Protein AF-A0A967Z4U3-F1 (afdb_monomer)

Secondary structure (DSSP, 8-state):
-----------------------------EE-B--SS-TTSTTPPPEESSHHHHHHT--SS------B--TTPPP---TTSS-EEEEEEE---TTSSS-EEEEEEE-EEEEE-TTS-EEEEEPPEEEEEEEETTS--SSS----S---TTS-GGGSPPPTTEEEEEEEEEESSEEEEEEEEEETTEEEEEEEE-SSS-SSEEEEEEEE-SSTTS-EES--TT-EEEET----EEEEEEBTTS-EEEEEEETTTTEEEEEEE-S-TTS-GGGT--S--SEEE-HHHHHHH-B-TTS-B-TTTTB-HHHH-B---SEEEEEEETTT--EEEEEEEEE-SSSS--EEEEEEEEE-EESSPPPTT-

Sequence (362 aa):
MNLPNLFRHILCLSLHLSLCPAIFGQDASFFRGDLSTPQGSENCNPCVENIIDAVNTLRNHGASLGFHWGANYPKVKGAGTQSHWQGIQRLPMMGLEVPYLVVSSSHRDFALTLDGEVVQLSGPAHFAVVQMGSRANDGRRLRSNRLEFGKLTRDVAPHSSDLIVNAQAITKDYDHPGGMQAIGKYLLVGCDGNINHSRNAALFTLWDMSHPLKPIEVWTDPRWELPQQNANSVGIVRLEGGRYLMVRALSHAKNLEFYILSDNLEESPGSYHDGIPWDHWHYSELQSELRRSDGSFDRDWADLGSVFGDAGYQNTNLITECGTGELYLIATHGRRPESFGGDDFVDLYRVDVPVERPDPNA

Radius of gyration: 21.13 Å; Cα contacts (8 Å, |Δi|>4): 877; chains: 1; bounding box: 50×48×67 Å

Solvent-accessible surface area (backbone atoms only — not comparable to full-atom values): 19782 Å² total; per-residue (Å²): 138,85,79,72,85,78,88,56,79,60,63,96,64,84,79,68,92,62,98,66,84,81,82,81,85,71,85,82,57,54,57,34,28,37,73,91,52,60,79,26,35,63,86,13,42,68,59,37,70,59,54,68,60,53,59,74,64,54,66,100,60,85,66,56,71,59,59,43,89,34,58,81,49,82,82,65,79,31,90,96,48,66,12,39,78,56,24,74,35,62,55,52,49,51,89,41,91,40,36,37,34,41,38,17,29,22,37,36,38,77,45,73,44,98,88,70,46,80,43,79,47,68,39,49,14,31,36,33,31,28,40,34,56,84,42,77,41,78,85,60,84,84,65,51,57,18,78,50,93,98,56,57,51,91,76,34,74,41,54,88,55,13,23,28,65,24,52,43,76,75,42,76,43,25,22,34,26,31,8,46,34,55,42,17,24,37,36,42,37,15,21,22,16,60,68,78,41,56,71,34,18,16,38,46,42,36,29,42,40,84,45,62,78,62,62,40,78,45,34,71,66,63,53,54,64,39,81,80,26,29,19,37,10,21,19,42,38,46,24,58,92,51,26,26,45,34,38,37,20,27,70,63,18,36,30,39,40,29,36,72,47,56,63,57,74,72,50,35,58,75,78,66,52,92,80,69,54,51,39,72,47,44,47,70,54,58,38,68,68,38,60,42,84,88,68,48,66,34,80,67,60,25,29,36,22,96,88,71,36,73,50,26,41,61,35,36,40,45,41,23,30,52,98,73,16,48,32,28,40,42,33,29,29,52,33,22,77,57,92,89,64,68,52,78,48,75,47,76,42,52,47,54,44,58,72,62,80,61,69,74,85,117

Structure (mmCIF, N/CA/C/O backbone):
data_AF-A0A967Z4U3-F1
#
_entry.id   AF-A0A967Z4U3-F1
#
loop_
_atom_site.group_PDB
_atom_site.id
_atom_site.type_symbol
_atom_site.label_atom_id
_atom_site.label_alt_id
_atom_site.label_comp_id
_atom_site.label_asym_id
_atom_site.label_entity_id
_atom_site.label_seq_id
_atom_site.pdbx_PDB_ins_code
_atom_site.Cartn_x
_atom_site.Cartn_y
_atom_site.Cartn_z
_atom_site.occupancy
_atom_site.B_iso_or_equiv
_atom_site.auth_seq_id
_atom_site.auth_comp_id
_atom_site.auth_asym_id
_atom_site.auth_atom_id
_atom_site.pdbx_PDB_model_num
ATOM 1 N N . MET A 1 1 ? 12.008 -25.900 20.352 1.00 29.28 1 MET A N 1
ATOM 2 C CA . MET A 1 1 ? 12.570 -24.576 20.013 1.00 29.28 1 MET A CA 1
ATOM 3 C C . MET A 1 1 ? 11.406 -23.618 20.164 1.00 29.28 1 MET A C 1
ATOM 5 O O . MET A 1 1 ? 10.514 -23.643 19.331 1.00 29.28 1 MET A O 1
ATOM 9 N N . ASN A 1 2 ? 11.323 -22.970 21.326 1.00 25.28 2 ASN A N 1
ATOM 10 C CA . ASN A 1 2 ? 10.143 -22.235 21.781 1.00 25.28 2 ASN A CA 1
ATOM 11 C C . ASN A 1 2 ? 10.311 -20.756 21.418 1.00 25.28 2 ASN A C 1
ATOM 13 O O . ASN A 1 2 ? 11.303 -20.157 21.821 1.00 25.28 2 ASN A O 1
ATOM 17 N N . LEU A 1 3 ? 9.363 -20.202 20.665 1.00 26.50 3 LEU A N 1
ATOM 18 C CA . LEU A 1 3 ? 9.232 -18.766 20.403 1.00 26.50 3 LEU A CA 1
ATOM 19 C C . LEU A 1 3 ? 8.281 -18.161 21.449 1.00 26.50 3 LEU A C 1
ATOM 21 O O . LEU A 1 3 ? 7.236 -18.767 21.701 1.00 26.50 3 LEU A O 1
ATOM 25 N N . PRO A 1 4 ? 8.576 -16.996 22.050 1.00 35.62 4 PRO A N 1
ATOM 26 C CA . PRO A 1 4 ? 7.575 -16.247 22.788 1.00 35.62 4 PRO A CA 1
ATOM 27 C C . PRO A 1 4 ? 6.825 -15.328 21.812 1.00 35.62 4 PRO A C 1
ATOM 29 O O . PRO A 1 4 ? 7.368 -14.331 21.348 1.00 35.62 4 PRO A O 1
ATOM 32 N N . ASN A 1 5 ? 5.571 -15.663 21.505 1.00 32.22 5 ASN A N 1
ATOM 33 C CA . ASN A 1 5 ? 4.617 -14.711 20.934 1.00 32.22 5 ASN A CA 1
ATOM 34 C C . ASN A 1 5 ? 4.204 -13.743 22.051 1.00 32.22 5 ASN A C 1
ATOM 36 O O . ASN A 1 5 ? 3.652 -14.183 23.062 1.00 32.22 5 ASN A O 1
ATOM 40 N N . LEU A 1 6 ? 4.478 -12.447 21.892 1.00 35.72 6 LEU A N 1
ATOM 41 C CA . LEU A 1 6 ? 4.000 -11.419 22.813 1.00 35.72 6 LEU A CA 1
ATOM 42 C C . LEU A 1 6 ? 2.796 -10.710 22.185 1.00 35.72 6 LEU A C 1
ATOM 44 O O . LEU A 1 6 ? 2.930 -9.989 21.204 1.00 35.72 6 LEU A O 1
ATOM 48 N N . PHE A 1 7 ? 1.621 -10.919 22.773 1.00 32.88 7 PHE A N 1
ATOM 49 C CA . PHE A 1 7 ? 0.462 -10.054 22.582 1.00 32.88 7 PHE A CA 1
ATOM 50 C C . PHE A 1 7 ? 0.690 -8.754 23.362 1.00 32.88 7 PHE A C 1
ATOM 52 O O . PHE A 1 7 ? 1.123 -8.803 24.517 1.00 32.88 7 PHE A O 1
ATOM 59 N N . ARG A 1 8 ? 0.339 -7.602 22.787 1.00 43.62 8 ARG A N 1
ATOM 60 C CA . ARG A 1 8 ? 0.081 -6.388 23.569 1.00 43.62 8 ARG A CA 1
ATOM 61 C C . ARG A 1 8 ? -1.250 -5.769 23.191 1.00 43.62 8 ARG A C 1
ATOM 63 O O . ARG A 1 8 ? -1.581 -5.676 22.017 1.00 43.62 8 ARG A O 1
ATOM 70 N N . HIS A 1 9 ? -1.979 -5.377 24.230 1.00 29.84 9 HIS A N 1
ATOM 71 C CA . HIS A 1 9 ? -3.130 -4.497 24.154 1.00 29.84 9 HIS A CA 1
ATOM 72 C C . HIS A 1 9 ? -2.658 -3.053 24.086 1.00 29.84 9 HIS A C 1
ATOM 74 O O . HIS A 1 9 ? -1.744 -2.671 24.823 1.00 29.84 9 HIS A O 1
ATOM 80 N N . ILE A 1 10 ? -3.309 -2.255 23.248 1.00 34.75 10 ILE A N 1
ATOM 81 C CA . ILE A 1 10 ? -3.119 -0.808 23.251 1.00 34.75 10 ILE A CA 1
ATOM 82 C C . ILE A 1 10 ? -3.976 -0.235 24.372 1.00 34.75 10 ILE A C 1
ATOM 84 O O . ILE A 1 10 ? -5.161 0.040 24.225 1.00 34.75 10 ILE A O 1
ATOM 88 N N . LEU A 1 11 ? -3.342 -0.092 25.526 1.00 31.06 11 LEU A N 1
ATOM 89 C CA . LEU A 1 11 ? -3.621 0.994 26.446 1.00 31.06 11 LEU A CA 1
ATOM 90 C C . LEU A 1 11 ? -2.269 1.404 27.017 1.00 31.06 11 LEU A C 1
ATOM 92 O O . LEU A 1 11 ? -1.708 0.714 27.872 1.00 31.06 11 LEU A O 1
ATOM 96 N N . CYS A 1 12 ? -1.746 2.534 26.551 1.00 27.78 12 CYS A N 1
ATOM 97 C CA . CYS A 1 12 ? -0.757 3.288 27.303 1.00 27.78 12 CYS A CA 1
ATOM 98 C C . CYS A 1 12 ? -1.450 3.838 28.561 1.00 27.78 12 CYS A C 1
ATOM 100 O O . CYS A 1 12 ? -1.816 5.001 28.654 1.00 27.78 12 CYS A O 1
ATOM 102 N N . LEU A 1 13 ? -1.658 2.970 29.553 1.00 27.98 13 LEU A N 1
ATOM 103 C CA . LEU A 1 13 ? -1.613 3.380 30.944 1.00 27.98 13 LEU A CA 1
ATOM 104 C C . LEU A 1 13 ? -0.322 2.796 31.495 1.00 27.98 13 LEU A C 1
ATOM 106 O O . LEU A 1 13 ? -0.174 1.582 31.643 1.00 27.98 13 LEU A O 1
ATOM 110 N N . SER A 1 14 ? 0.634 3.673 31.763 1.00 27.11 14 SER A N 1
ATOM 111 C CA . SER A 1 14 ? 1.839 3.361 32.511 1.00 27.11 14 SER A CA 1
ATOM 112 C C . SER A 1 14 ? 1.457 2.655 33.816 1.00 27.11 14 SER A C 1
ATOM 114 O O . SER A 1 14 ? 1.069 3.272 34.806 1.00 27.11 14 SER A O 1
ATOM 116 N N . LEU A 1 15 ? 1.568 1.323 33.832 1.00 29.83 15 LEU A N 1
ATOM 117 C CA . LEU A 1 15 ? 1.387 0.517 35.031 1.00 29.83 15 LEU A CA 1
ATOM 118 C C . LEU A 1 15 ? 2.642 0.672 35.905 1.00 29.83 15 LEU A C 1
ATOM 120 O O . LEU A 1 15 ? 3.460 -0.234 36.054 1.00 29.83 15 LEU A O 1
ATOM 124 N N . HIS A 1 16 ? 2.803 1.853 36.503 1.00 30.19 16 HIS A N 1
ATOM 125 C CA . HIS A 1 16 ? 3.402 1.907 37.824 1.00 30.19 16 HIS A CA 1
ATOM 126 C C . HIS A 1 16 ? 2.485 1.087 38.731 1.00 30.19 16 HIS A C 1
ATOM 128 O O . HIS A 1 16 ? 1.364 1.492 39.032 1.00 30.19 16 HIS A O 1
ATOM 134 N N . LEU A 1 17 ? 2.969 -0.083 39.149 1.00 32.53 17 LEU A N 1
ATOM 135 C CA . LEU A 1 17 ? 2.465 -0.839 40.292 1.00 32.53 17 LEU A CA 1
ATOM 136 C C . LEU A 1 17 ? 2.620 0.018 41.562 1.00 32.53 17 LEU A C 1
ATOM 138 O O . LEU A 1 17 ? 3.475 -0.220 42.409 1.00 32.53 17 LEU A O 1
ATOM 142 N N . SER A 1 18 ? 1.790 1.047 41.676 1.00 33.31 18 SER A N 1
ATOM 143 C CA . SER A 1 18 ? 1.370 1.614 42.941 1.00 33.31 18 SER A CA 1
ATOM 144 C C . SER A 1 18 ? -0.053 1.128 43.155 1.00 33.31 18 SER A C 1
ATOM 146 O O . SER A 1 18 ? -0.913 1.287 42.291 1.00 33.31 18 SER A O 1
ATOM 148 N N . LEU A 1 19 ? -0.264 0.457 44.283 1.00 34.75 19 LEU A N 1
ATOM 149 C CA . LEU A 1 19 ? -1.542 -0.048 44.767 1.00 34.75 19 LEU A CA 1
ATOM 150 C C . LEU A 1 19 ? -2.564 1.096 44.854 1.00 34.75 19 LEU A C 1
ATOM 152 O O . LEU A 1 19 ? -2.737 1.701 45.909 1.00 34.75 19 LEU A O 1
ATOM 156 N N . CYS A 1 20 ? -3.242 1.392 43.749 1.00 31.73 20 CYS A N 1
ATOM 157 C CA . CYS A 1 20 ? -4.427 2.230 43.730 1.00 31.73 20 CYS A CA 1
ATOM 158 C C . CYS A 1 20 ? -5.638 1.295 43.593 1.00 31.73 20 CYS A C 1
ATOM 160 O O . CYS A 1 20 ? -5.672 0.477 42.669 1.00 31.73 20 CYS A O 1
ATOM 162 N N . PRO A 1 21 ? -6.600 1.324 44.527 1.00 41.44 21 PRO A N 1
ATOM 163 C CA . PRO A 1 21 ? -7.731 0.414 44.507 1.00 41.44 21 PRO A CA 1
ATOM 164 C C . PRO A 1 21 ? -8.606 0.699 43.283 1.00 41.44 21 PRO A C 1
ATOM 166 O O . PRO A 1 21 ? -9.235 1.746 43.185 1.00 41.44 21 PRO A O 1
ATOM 169 N N . ALA A 1 22 ? -8.606 -0.261 42.359 1.00 41.69 22 ALA A N 1
ATOM 170 C CA . ALA A 1 22 ? -9.720 -0.697 41.525 1.00 41.69 22 ALA A CA 1
ATOM 171 C C . ALA A 1 22 ? -11.006 0.153 41.612 1.00 41.69 22 ALA A C 1
ATOM 173 O O . ALA A 1 22 ? -11.955 -0.201 42.313 1.00 41.69 22 ALA A O 1
ATOM 174 N N . ILE A 1 23 ? -11.073 1.216 40.813 1.00 42.03 23 ILE A N 1
ATOM 175 C CA . ILE A 1 23 ? -12.343 1.713 40.278 1.00 42.03 23 ILE A CA 1
ATOM 176 C C . ILE A 1 23 ? -12.549 0.961 38.956 1.00 42.03 23 ILE A C 1
ATOM 178 O O . ILE A 1 23 ? -12.232 1.456 37.882 1.00 42.03 23 ILE A O 1
ATOM 182 N N . PHE A 1 24 ? -12.992 -0.297 39.046 1.00 50.47 24 PHE A N 1
ATOM 183 C CA . PHE A 1 24 ? -13.523 -1.024 37.891 1.00 50.47 24 PHE A CA 1
ATOM 184 C C . PHE A 1 24 ? -14.914 -0.468 37.602 1.00 50.47 24 PHE A C 1
ATOM 186 O O . PHE A 1 24 ? -15.818 -0.618 38.425 1.00 50.47 24 PHE A O 1
ATOM 193 N N . GLY A 1 25 ? -15.084 0.195 36.461 1.00 46.72 25 GLY A N 1
ATOM 194 C CA . GLY A 1 25 ? -16.349 0.852 36.159 1.00 46.72 25 GLY A CA 1
ATOM 195 C C . GLY A 1 25 ? -16.526 1.297 34.716 1.00 46.72 25 GLY A C 1
ATOM 196 O O . GLY A 1 25 ? -17.010 2.401 34.528 1.00 46.72 25 GLY A O 1
ATOM 197 N N . GLN A 1 26 ? -16.119 0.474 33.743 1.00 51.72 26 GLN A N 1
ATOM 198 C CA . GLN A 1 26 ? -16.693 0.319 32.393 1.00 51.72 26 GLN A CA 1
ATOM 199 C C . GLN A 1 26 ? -15.733 -0.558 31.577 1.00 51.72 26 GLN A C 1
ATOM 201 O O . GLN A 1 26 ? -14.543 -0.260 31.504 1.00 51.72 26 GLN A O 1
ATOM 206 N N . ASP A 1 27 ? -16.227 -1.654 30.996 1.00 61.34 27 ASP A N 1
ATOM 207 C CA . ASP A 1 27 ? -15.469 -2.394 29.986 1.00 61.34 27 ASP A CA 1
ATOM 208 C C . ASP A 1 27 ? -15.221 -1.435 28.820 1.00 61.34 27 ASP A C 1
ATOM 210 O O . ASP A 1 27 ? -16.169 -1.016 28.153 1.00 61.34 27 ASP A O 1
ATOM 214 N N . ALA A 1 28 ? -13.968 -1.025 28.612 1.00 70.31 28 ALA A N 1
ATOM 215 C CA . ALA A 1 28 ? -13.624 -0.151 27.501 1.00 70.31 28 ALA A CA 1
ATOM 216 C C . ALA A 1 28 ? -14.044 -0.835 26.193 1.00 70.31 28 ALA A C 1
ATOM 218 O O . ALA A 1 28 ? -13.577 -1.928 25.864 1.00 70.31 28 ALA A O 1
ATOM 219 N N . SER A 1 29 ? -14.965 -0.211 25.460 1.00 89.94 29 SER A N 1
ATOM 220 C CA . SER A 1 29 ? -15.371 -0.691 24.146 1.00 89.94 29 SER A CA 1
ATOM 221 C C . SER A 1 29 ? -14.338 -0.258 23.113 1.00 89.94 29 SER A C 1
ATOM 223 O O . SER A 1 29 ? -14.015 0.930 23.023 1.00 89.94 29 SER A O 1
ATOM 225 N N . PHE A 1 30 ? -13.866 -1.207 22.310 1.00 94.50 30 PHE A N 1
ATOM 226 C CA . PHE A 1 30 ? -12.951 -0.965 21.198 1.00 94.50 30 PHE A CA 1
ATOM 227 C C . PHE A 1 30 ? -13.656 -1.230 19.868 1.00 94.50 30 PHE A C 1
ATOM 229 O O . PHE A 1 30 ? -14.492 -2.134 19.784 1.00 94.50 30 PHE A O 1
ATOM 236 N N . PHE A 1 31 ? -13.304 -0.482 18.822 1.00 95.50 31 PHE A N 1
ATOM 237 C CA . PHE A 1 31 ? -13.710 -0.831 17.466 1.00 95.50 31 PHE A CA 1
ATOM 238 C C . PHE A 1 31 ? -13.105 -2.169 17.051 1.00 95.50 31 PHE A C 1
ATOM 240 O O . PHE A 1 31 ? -11.972 -2.512 17.398 1.00 95.50 31 PHE A O 1
ATOM 247 N N . ARG A 1 32 ? -13.867 -2.898 16.241 1.00 97.00 32 ARG A N 1
ATOM 248 C CA . ARG A 1 32 ? -13.419 -4.079 15.509 1.00 97.00 32 ARG A CA 1
ATOM 249 C C . ARG A 1 32 ? -13.410 -3.780 14.018 1.00 97.00 32 ARG A C 1
ATOM 251 O O . ARG A 1 32 ? -14.039 -2.823 13.570 1.00 97.00 32 ARG A O 1
ATOM 258 N N . GLY A 1 33 ? -12.690 -4.585 13.251 1.00 96.94 33 GLY A N 1
ATOM 259 C CA . GLY A 1 33 ? -12.791 -4.584 11.800 1.00 96.94 33 GLY A CA 1
ATOM 260 C C . GLY A 1 33 ? -14.136 -5.143 11.350 1.00 96.94 33 GLY A C 1
ATOM 261 O O . GLY A 1 33 ? -14.631 -6.120 11.905 1.00 96.94 33 GLY A O 1
ATOM 262 N N . ASP A 1 34 ? -14.716 -4.528 10.325 1.00 96.44 34 ASP A N 1
ATOM 263 C CA . ASP A 1 34 ? -15.979 -4.964 9.739 1.00 96.44 34 ASP A CA 1
ATOM 264 C C . ASP A 1 34 ? -15.842 -6.354 9.091 1.00 96.44 34 ASP A C 1
ATOM 266 O O . ASP A 1 34 ? -15.067 -6.542 8.147 1.00 96.44 34 ASP A O 1
ATOM 270 N N . LEU A 1 35 ? -16.616 -7.316 9.599 1.00 95.44 35 LEU A N 1
ATOM 271 C CA . LEU A 1 35 ? -16.746 -8.679 9.074 1.00 95.44 35 LEU A CA 1
ATOM 272 C C . LEU A 1 35 ? -18.145 -8.960 8.496 1.00 95.44 35 LEU A C 1
ATOM 274 O O . LEU A 1 35 ? -18.462 -10.100 8.160 1.00 95.44 35 LEU A O 1
ATOM 278 N N . SER A 1 36 ? -19.007 -7.943 8.392 1.00 94.31 36 SER A N 1
ATOM 279 C CA . SER A 1 36 ? -20.403 -8.111 7.965 1.00 94.31 36 SER A CA 1
ATOM 280 C C . SER A 1 36 ? -20.560 -8.418 6.473 1.00 94.31 36 SER A C 1
ATOM 282 O O . SER A 1 36 ? -21.617 -8.878 6.036 1.00 94.31 36 SER A O 1
ATOM 284 N N . THR A 1 37 ? -19.515 -8.178 5.680 1.00 89.44 37 THR A N 1
ATOM 285 C CA . THR A 1 37 ? -19.534 -8.342 4.226 1.00 89.44 37 THR A CA 1
ATOM 286 C C . THR A 1 37 ? -18.788 -9.608 3.786 1.00 89.44 37 THR A C 1
ATOM 288 O O . THR A 1 37 ? -17.783 -9.978 4.394 1.00 89.44 37 THR A O 1
ATOM 291 N N . PRO A 1 38 ? -19.230 -10.286 2.707 1.00 86.44 38 PRO A N 1
ATOM 292 C CA . PRO A 1 38 ? -18.509 -11.437 2.172 1.00 86.44 38 PRO A CA 1
ATOM 293 C C . PRO A 1 38 ? -17.094 -11.070 1.717 1.00 86.44 38 PRO A C 1
ATOM 295 O O . PRO A 1 38 ? -16.889 -10.005 1.117 1.00 86.44 38 PRO A O 1
ATOM 298 N N . GLN A 1 39 ? -16.147 -11.991 1.934 1.00 84.00 39 GLN A N 1
ATOM 299 C CA . GLN A 1 39 ? -14.758 -11.832 1.511 1.00 84.00 39 GLN A CA 1
ATOM 300 C C . GLN A 1 39 ? -14.675 -11.494 0.019 1.00 84.00 39 GLN A C 1
ATOM 302 O O . GLN A 1 39 ? -15.221 -12.192 -0.837 1.00 84.00 39 GLN A O 1
ATOM 307 N N . GLY A 1 40 ? -13.961 -10.411 -0.275 1.00 83.19 40 GLY A N 1
ATOM 308 C CA . GLY A 1 40 ? -13.736 -9.933 -1.632 1.00 83.19 40 GLY A CA 1
ATOM 309 C C . GLY A 1 40 ? -14.917 -9.226 -2.286 1.00 83.19 40 GLY A C 1
ATOM 310 O O . GLY A 1 40 ? -14.917 -9.052 -3.506 1.00 83.19 40 GLY A O 1
ATOM 311 N N . SER A 1 41 ? -15.908 -8.804 -1.500 1.00 87.56 41 SER A N 1
ATOM 312 C CA . SER A 1 41 ? -16.845 -7.772 -1.942 1.00 87.56 41 SER A CA 1
ATOM 313 C C . SER A 1 41 ? -16.180 -6.388 -1.974 1.00 87.56 41 SER A C 1
ATOM 315 O O . SER A 1 41 ? -15.136 -6.158 -1.360 1.00 87.56 41 SER A O 1
ATOM 317 N N . GLU A 1 42 ? -16.804 -5.449 -2.685 1.00 90.06 42 GLU A N 1
ATOM 318 C CA . GLU A 1 42 ? -16.308 -4.077 -2.887 1.00 90.06 42 GLU A CA 1
ATOM 319 C C . GLU A 1 42 ? -16.158 -3.265 -1.596 1.00 90.06 42 GLU A C 1
ATOM 321 O O . GLU A 1 42 ? -15.499 -2.235 -1.583 1.00 90.06 42 GLU A O 1
ATOM 326 N N . ASN A 1 43 ? -16.743 -3.722 -0.495 1.00 87.19 43 ASN A N 1
ATOM 327 C CA . ASN A 1 43 ? -16.796 -2.989 0.765 1.00 87.19 43 ASN A CA 1
ATOM 328 C C . ASN A 1 43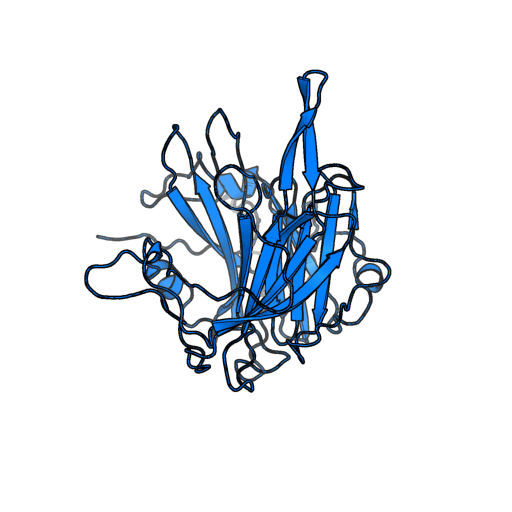 ? -16.165 -3.772 1.926 1.00 87.19 43 ASN A C 1
ATOM 330 O O . ASN A 1 43 ? -16.392 -3.434 3.085 1.00 87.19 43 ASN A O 1
ATOM 334 N N . CYS A 1 44 ? -15.408 -4.831 1.622 1.00 87.19 44 CYS A N 1
ATOM 335 C CA . CYS A 1 44 ? -14.923 -5.786 2.612 1.00 87.19 44 CYS A CA 1
ATOM 336 C C . CYS A 1 44 ? -13.466 -5.567 3.000 1.00 87.19 44 CYS A C 1
ATOM 338 O O . CYS A 1 44 ? -12.608 -5.329 2.143 1.00 87.19 44 CYS A O 1
ATOM 340 N N . ASN A 1 45 ? -13.184 -5.780 4.284 1.00 90.56 45 ASN A N 1
ATOM 341 C CA . ASN A 1 45 ? -11.838 -6.063 4.754 1.00 90.56 45 ASN A CA 1
ATOM 342 C C . ASN A 1 45 ? -11.372 -7.422 4.235 1.00 90.56 45 ASN A C 1
ATOM 344 O O . ASN A 1 45 ? -12.027 -8.435 4.486 1.00 90.56 45 ASN A O 1
ATOM 348 N N . PRO A 1 46 ? -10.201 -7.508 3.587 1.00 88.31 46 PRO A N 1
ATOM 349 C CA . PRO A 1 46 ? -9.473 -8.763 3.587 1.00 88.31 46 PRO A CA 1
ATOM 350 C C . PRO A 1 46 ? -9.258 -9.177 5.047 1.00 88.31 46 PRO A C 1
ATOM 352 O O . PRO A 1 46 ? -8.623 -8.443 5.804 1.00 88.31 46 PRO A O 1
ATOM 355 N N . CYS A 1 47 ? -9.801 -10.326 5.447 1.00 92.38 47 CYS A N 1
ATOM 356 C CA . CYS A 1 47 ? -9.505 -10.900 6.751 1.00 92.38 47 CYS A CA 1
ATOM 357 C C . CYS A 1 47 ? -8.475 -12.023 6.621 1.00 92.38 47 CYS A C 1
ATOM 359 O O . CYS A 1 47 ? -8.354 -12.667 5.572 1.00 92.38 47 CYS A O 1
ATOM 361 N N . VAL A 1 48 ? -7.719 -12.245 7.692 1.00 92.75 48 VAL A N 1
ATOM 362 C CA . VAL A 1 48 ? -6.733 -13.321 7.800 1.00 92.75 48 VAL A CA 1
ATOM 363 C C . VAL A 1 48 ? -7.100 -14.189 8.999 1.00 92.75 48 VAL A C 1
ATOM 365 O O . VAL A 1 48 ? -7.354 -13.682 10.089 1.00 92.75 48 VAL A O 1
ATOM 368 N N . GLU A 1 49 ? -7.161 -15.503 8.798 1.00 94.44 49 GLU A N 1
ATOM 369 C CA . GLU A 1 49 ? -7.371 -16.457 9.888 1.00 94.44 49 GLU A CA 1
ATOM 370 C C . GLU A 1 49 ? -6.089 -16.586 10.713 1.00 94.44 49 GLU A C 1
ATOM 372 O O . GLU A 1 49 ? -5.029 -16.831 10.136 1.00 94.44 49 GLU A O 1
ATOM 377 N N . ASN A 1 50 ? -6.198 -16.460 12.042 1.00 95.19 50 ASN A N 1
ATOM 378 C CA . ASN A 1 50 ? -5.094 -16.623 12.992 1.00 95.19 50 ASN A CA 1
ATOM 379 C C . ASN A 1 50 ? -3.841 -15.853 12.547 1.00 95.19 50 ASN A C 1
ATOM 381 O O . ASN A 1 50 ? -2.843 -16.421 12.089 1.00 95.19 50 ASN A O 1
ATOM 385 N N . ILE A 1 51 ? -3.929 -14.526 12.639 1.00 94.62 51 ILE A N 1
ATOM 386 C CA . ILE A 1 51 ? -2.927 -13.609 12.080 1.00 94.62 51 ILE A CA 1
ATOM 387 C C . ILE A 1 51 ? -1.525 -13.910 12.610 1.00 94.62 51 ILE A C 1
ATOM 389 O O . ILE A 1 51 ? -0.555 -13.869 11.852 1.00 94.62 51 ILE A O 1
ATOM 393 N N . ILE A 1 52 ? -1.416 -14.249 13.892 1.00 91.94 52 ILE A N 1
ATOM 394 C CA . ILE A 1 52 ? -0.134 -14.547 14.532 1.00 91.94 52 ILE A CA 1
ATOM 395 C C . ILE A 1 52 ? 0.514 -15.774 13.892 1.00 91.94 52 ILE A C 1
ATOM 397 O O . ILE A 1 52 ? 1.684 -15.718 13.507 1.00 91.94 52 ILE A O 1
ATOM 401 N N . ASP A 1 53 ? -0.231 -16.865 13.707 1.00 93.69 53 ASP A N 1
ATOM 402 C CA . ASP A 1 53 ? 0.305 -18.047 13.032 1.00 93.69 53 ASP A CA 1
ATOM 403 C C . ASP A 1 53 ? 0.565 -17.780 11.541 1.00 93.69 53 ASP A C 1
ATOM 405 O O . ASP A 1 53 ? 1.557 -18.261 10.985 1.00 93.69 53 ASP A O 1
ATOM 409 N N . ALA A 1 54 ? -0.264 -16.966 10.880 1.00 92.00 54 ALA A N 1
ATOM 410 C CA . ALA A 1 54 ? -0.051 -16.576 9.487 1.00 92.00 54 ALA A CA 1
ATOM 411 C C . ALA A 1 54 ? 1.269 -15.804 9.294 1.00 92.00 54 ALA A C 1
ATOM 413 O O . ALA A 1 54 ? 2.008 -16.085 8.347 1.00 92.00 54 ALA A O 1
ATOM 414 N N . VAL A 1 55 ? 1.602 -14.883 10.205 1.00 90.62 55 VAL A N 1
ATOM 415 C CA . VAL A 1 55 ? 2.879 -14.148 10.200 1.00 90.62 55 VAL A CA 1
ATOM 416 C C . VAL A 1 55 ? 4.045 -15.075 10.548 1.00 90.62 55 VAL A C 1
ATOM 418 O O . VAL A 1 55 ? 5.038 -15.107 9.823 1.00 90.62 55 VAL A O 1
ATOM 421 N N . ASN A 1 56 ? 3.907 -15.907 11.583 1.00 88.19 56 ASN A N 1
ATOM 422 C CA . ASN A 1 56 ? 4.953 -16.848 12.004 1.00 88.19 56 ASN A CA 1
ATOM 423 C C . ASN A 1 56 ? 5.269 -17.934 10.960 1.00 88.19 56 ASN A C 1
ATOM 425 O O . ASN A 1 56 ? 6.339 -18.543 10.992 1.00 88.19 56 ASN A O 1
ATOM 429 N N . THR A 1 57 ? 4.353 -18.188 10.023 1.00 89.25 57 THR A N 1
ATOM 430 C CA . THR A 1 57 ? 4.544 -19.139 8.916 1.00 89.25 57 THR A CA 1
ATOM 431 C C . THR A 1 57 ? 4.980 -18.473 7.610 1.00 89.25 57 THR A C 1
ATOM 433 O O . THR A 1 57 ? 5.118 -19.151 6.578 1.00 89.25 57 THR A O 1
ATOM 436 N N . LEU A 1 58 ? 5.247 -17.160 7.624 1.00 87.81 58 LEU A N 1
ATOM 437 C CA . LEU A 1 58 ? 5.872 -16.485 6.496 1.00 87.81 58 LEU A CA 1
ATOM 438 C C . LEU A 1 58 ? 7.224 -17.128 6.185 1.00 87.81 58 LEU A C 1
ATOM 440 O O . LEU A 1 58 ? 8.000 -17.532 7.048 1.00 87.81 58 LEU A O 1
ATOM 444 N N . ARG A 1 59 ? 7.505 -17.243 4.889 1.00 87.19 59 ARG A N 1
ATOM 445 C CA . ARG A 1 59 ? 8.806 -17.729 4.437 1.00 87.19 59 ARG A CA 1
ATOM 446 C C . ARG A 1 59 ? 9.818 -16.608 4.602 1.00 87.19 59 ARG A C 1
ATOM 448 O O . ARG A 1 59 ? 9.501 -15.463 4.306 1.00 87.19 59 ARG A O 1
ATOM 455 N N . ASN A 1 60 ? 11.061 -16.972 4.888 1.00 83.06 60 ASN A N 1
ATOM 456 C CA . ASN A 1 60 ? 12.214 -16.066 4.891 1.00 83.06 60 ASN A CA 1
ATOM 457 C C . ASN A 1 60 ? 12.600 -15.512 3.499 1.00 83.06 60 ASN A C 1
ATOM 459 O O . ASN A 1 60 ? 13.697 -14.998 3.320 1.00 83.06 60 ASN A O 1
ATOM 463 N N . HIS A 1 61 ? 11.747 -15.683 2.486 1.00 83.62 61 HIS A N 1
ATOM 464 C CA . HIS A 1 61 ? 11.951 -15.159 1.143 1.00 83.62 61 HIS A CA 1
ATOM 465 C C . HIS A 1 61 ? 10.613 -14.841 0.469 1.00 83.62 61 HIS A C 1
ATOM 467 O O . HIS A 1 61 ? 9.609 -15.554 0.619 1.00 83.62 61 HIS A O 1
ATOM 473 N N . GLY A 1 62 ? 10.621 -13.779 -0.336 1.00 85.25 62 GLY A N 1
ATOM 474 C CA . GLY A 1 62 ? 9.498 -13.391 -1.182 1.00 85.25 62 GLY A CA 1
ATOM 475 C C . GLY A 1 62 ? 9.235 -14.381 -2.323 1.00 85.25 62 GLY A C 1
ATOM 476 O O . GLY A 1 62 ? 10.050 -15.241 -2.655 1.00 85.25 62 GLY A O 1
ATOM 477 N N . ALA A 1 63 ? 8.071 -14.250 -2.960 1.00 90.12 63 ALA A N 1
ATOM 478 C CA . ALA A 1 63 ? 7.790 -14.938 -4.217 1.00 90.12 63 ALA A CA 1
ATOM 479 C C . ALA A 1 63 ? 8.120 -14.005 -5.389 1.00 90.12 63 ALA A C 1
ATOM 481 O O . ALA A 1 63 ? 7.609 -12.891 -5.440 1.00 90.12 63 ALA A O 1
ATOM 482 N N . SER A 1 64 ? 8.921 -14.461 -6.356 1.00 92.81 64 SER A N 1
ATOM 483 C CA . SER A 1 64 ? 9.184 -13.674 -7.567 1.00 92.81 64 SER A CA 1
ATOM 484 C C . SER A 1 64 ? 7.960 -13.681 -8.481 1.00 92.81 64 SER A C 1
ATOM 486 O O . SER A 1 64 ? 7.641 -14.707 -9.086 1.00 92.81 64 SER A O 1
ATOM 488 N N . LEU A 1 65 ? 7.284 -12.545 -8.584 1.00 94.94 65 LEU A N 1
ATOM 489 C CA . LEU A 1 65 ? 6.257 -12.300 -9.590 1.00 94.94 65 LEU A CA 1
ATOM 490 C C . LEU A 1 65 ? 6.871 -11.515 -10.749 1.00 94.94 65 LEU A C 1
ATOM 492 O O . LEU A 1 65 ? 7.735 -10.668 -10.539 1.00 94.94 65 LEU A O 1
ATOM 496 N N . GLY A 1 66 ? 6.435 -11.796 -11.970 1.00 95.75 66 GLY A N 1
ATOM 497 C CA . GLY A 1 66 ? 6.763 -10.977 -13.129 1.00 95.75 66 GLY A CA 1
ATOM 498 C C . GLY A 1 66 ? 5.553 -10.762 -14.019 1.00 95.75 66 GLY A C 1
ATOM 499 O O . GLY A 1 66 ? 4.601 -11.534 -13.987 1.00 95.75 66 GLY A O 1
ATOM 500 N N . PHE A 1 67 ? 5.623 -9.720 -14.828 1.00 96.69 67 PHE A N 1
ATOM 501 C CA . PHE A 1 67 ? 4.618 -9.357 -15.816 1.00 96.69 67 PHE A CA 1
ATOM 502 C C . PHE A 1 67 ? 5.316 -8.661 -16.987 1.00 96.69 67 PHE A C 1
ATOM 504 O O . PHE A 1 67 ? 6.444 -8.174 -16.860 1.00 96.69 67 PHE A O 1
ATOM 511 N N . HIS A 1 68 ? 4.662 -8.648 -18.139 1.00 96.38 68 HIS A N 1
ATOM 512 C CA . HIS A 1 68 ? 5.119 -7.945 -19.328 1.00 96.38 68 HIS A CA 1
ATOM 513 C C . HIS A 1 68 ? 4.727 -6.470 -19.271 1.00 96.38 68 HIS A C 1
ATOM 515 O O . HIS A 1 68 ? 3.692 -6.094 -18.713 1.00 96.38 68 HIS A O 1
ATOM 521 N N . TRP A 1 69 ? 5.557 -5.628 -19.883 1.00 94.19 69 TRP A N 1
ATOM 522 C CA . TRP A 1 69 ? 5.197 -4.236 -20.127 1.00 94.19 69 TRP A CA 1
ATOM 523 C C . TRP A 1 69 ? 3.968 -4.164 -21.041 1.00 94.19 69 TRP A C 1
ATOM 525 O O . TRP A 1 69 ? 3.842 -4.934 -21.991 1.00 94.19 69 TRP A O 1
ATOM 535 N N . GLY A 1 70 ? 3.094 -3.202 -20.771 1.00 90.00 70 GLY A N 1
ATOM 536 C CA . GLY A 1 70 ? 1.892 -2.914 -21.547 1.00 90.00 70 GLY A CA 1
ATOM 537 C C . GLY A 1 70 ? 1.381 -1.506 -21.233 1.00 90.00 70 GLY A C 1
ATOM 538 O O . GLY A 1 70 ? 2.070 -0.748 -20.547 1.00 90.00 70 GLY A O 1
ATOM 539 N N . ALA A 1 71 ? 0.220 -1.142 -21.789 1.00 81.50 71 ALA A N 1
ATOM 540 C CA . ALA A 1 71 ? -0.494 0.133 -21.593 1.00 81.50 71 ALA A CA 1
ATOM 541 C C . ALA A 1 71 ? 0.366 1.420 -21.602 1.00 81.50 71 ALA A C 1
ATOM 543 O O . ALA A 1 71 ? -0.009 2.422 -21.002 1.00 81.50 71 ALA A O 1
ATOM 544 N N . ASN A 1 72 ? 1.518 1.402 -22.282 1.00 86.19 72 ASN A N 1
ATOM 545 C CA . ASN A 1 72 ? 2.500 2.491 -22.312 1.00 86.19 72 ASN A CA 1
ATOM 546 C C . ASN A 1 72 ? 3.002 2.953 -20.929 1.00 86.19 72 ASN A C 1
ATOM 548 O O . ASN A 1 72 ? 3.346 4.123 -20.764 1.00 86.19 72 ASN A O 1
ATOM 552 N N . TYR A 1 73 ? 3.084 2.052 -19.943 1.00 91.06 73 TYR A N 1
ATOM 553 C CA . TYR A 1 73 ? 3.637 2.399 -18.632 1.00 91.06 73 TYR A CA 1
ATOM 554 C C . TYR A 1 73 ? 5.092 2.901 -18.748 1.00 91.06 73 TYR A C 1
ATOM 556 O O . TYR A 1 73 ? 5.882 2.285 -19.480 1.00 91.06 73 TYR A O 1
ATOM 564 N N . PRO A 1 74 ? 5.485 3.983 -18.043 1.00 88.06 74 PRO A N 1
ATOM 565 C CA . PRO A 1 74 ? 6.849 4.493 -18.105 1.00 88.06 74 PRO A CA 1
ATOM 566 C C . PRO A 1 74 ? 7.864 3.419 -17.705 1.00 88.06 74 PRO A C 1
ATOM 568 O O . PRO A 1 74 ? 7.734 2.761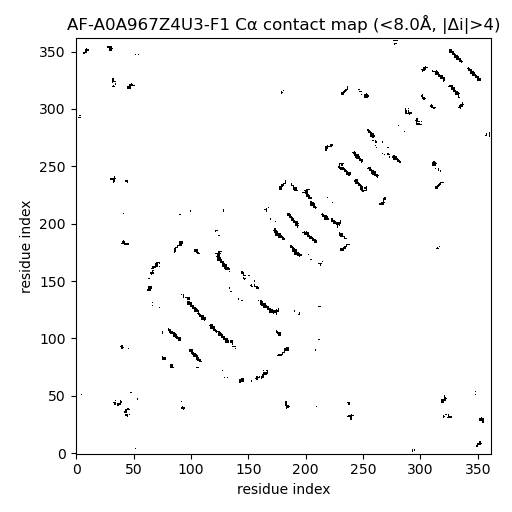 -16.675 1.00 88.06 74 PRO A O 1
ATOM 571 N N . LYS A 1 75 ? 8.908 3.228 -18.516 1.00 86.25 75 LYS A N 1
ATOM 572 C CA . LYS A 1 75 ? 9.914 2.200 -18.224 1.00 86.25 75 LYS A CA 1
ATOM 573 C C . LYS A 1 75 ? 10.600 2.486 -16.889 1.00 86.25 75 LYS A C 1
ATOM 575 O O . LYS A 1 75 ? 11.166 3.559 -16.684 1.00 86.25 75 LYS A O 1
ATOM 580 N N . VAL A 1 76 ? 10.624 1.483 -16.019 1.00 84.31 76 VAL A N 1
ATOM 581 C CA . VAL A 1 76 ? 11.443 1.487 -14.803 1.00 84.31 76 VAL A CA 1
ATOM 582 C C . VAL A 1 76 ? 12.839 1.015 -15.206 1.00 84.31 76 VAL A C 1
ATOM 584 O O . VAL A 1 76 ? 13.040 -0.167 -15.480 1.00 84.31 76 VAL A O 1
ATOM 587 N N . LYS A 1 77 ? 13.788 1.955 -15.327 1.00 76.56 77 LYS A N 1
ATOM 588 C CA . LYS A 1 77 ? 15.129 1.703 -15.893 1.00 76.56 77 LYS A CA 1
ATOM 589 C C . LYS A 1 77 ? 15.935 0.647 -15.118 1.00 76.56 77 LYS A C 1
ATOM 591 O O . LYS A 1 77 ? 16.746 -0.046 -15.724 1.00 76.56 77 LYS A O 1
ATOM 596 N N . GLY A 1 78 ? 15.668 0.467 -13.823 1.00 71.06 78 GLY A N 1
ATOM 597 C CA . GLY A 1 78 ? 16.273 -0.587 -13.010 1.00 71.06 78 GLY A CA 1
ATOM 598 C C . GLY A 1 78 ? 17.713 -0.276 -12.589 1.00 71.06 78 GLY A C 1
ATOM 599 O O . GLY A 1 78 ? 18.030 0.864 -12.249 1.00 71.06 78 GLY A O 1
ATOM 600 N N . ALA A 1 79 ? 18.565 -1.307 -12.560 1.00 60.22 79 ALA A N 1
ATOM 601 C CA . ALA A 1 79 ? 19.912 -1.267 -11.981 1.00 60.22 79 ALA A CA 1
ATOM 602 C C . ALA A 1 79 ? 20.749 -0.064 -12.458 1.00 60.22 79 ALA A C 1
ATOM 604 O O . ALA A 1 79 ? 20.820 0.221 -13.651 1.00 60.22 79 ALA A O 1
ATOM 605 N N . GLY A 1 80 ? 21.399 0.622 -11.513 1.00 57.50 80 GLY A N 1
ATOM 606 C CA . GLY A 1 80 ? 22.179 1.838 -11.779 1.00 57.50 80 GLY A CA 1
ATOM 607 C C . GLY A 1 80 ? 21.362 3.135 -11.775 1.00 57.50 80 GLY A C 1
ATOM 608 O O . GLY A 1 80 ? 21.947 4.204 -11.898 1.00 57.50 80 GLY A O 1
ATOM 609 N N . THR A 1 81 ? 20.041 3.061 -11.586 1.00 69.81 81 THR A N 1
ATOM 610 C CA . THR A 1 81 ? 19.164 4.224 -11.363 1.00 69.81 81 THR A CA 1
ATOM 611 C C . THR A 1 81 ? 18.465 4.113 -10.007 1.00 69.81 81 THR A C 1
ATOM 613 O O . THR A 1 81 ? 18.440 3.039 -9.405 1.00 69.81 81 THR A O 1
ATOM 616 N N . GLN A 1 82 ? 17.849 5.198 -9.530 1.00 76.19 82 GLN A N 1
ATOM 617 C CA . GLN A 1 82 ? 16.916 5.127 -8.396 1.00 76.19 82 GLN A CA 1
ATOM 618 C C . GLN A 1 82 ? 15.486 4.773 -8.831 1.00 76.19 82 GLN A C 1
ATOM 620 O O . GLN A 1 82 ? 14.567 4.809 -8.014 1.00 76.19 82 GLN A O 1
ATOM 625 N N . SER A 1 83 ? 15.273 4.395 -10.094 1.00 84.31 83 SER A N 1
ATOM 626 C CA . SER A 1 83 ? 13.968 3.955 -10.574 1.00 84.31 83 SER A CA 1
ATOM 627 C C . SER A 1 83 ? 13.730 2.498 -10.191 1.00 84.31 83 SER A C 1
ATOM 629 O O . SER A 1 83 ? 14.442 1.602 -10.647 1.00 84.31 83 SER A O 1
ATOM 631 N N . HIS A 1 84 ? 12.711 2.253 -9.373 1.00 88.12 84 HIS A N 1
ATOM 632 C CA . HIS A 1 84 ? 12.346 0.918 -8.905 1.00 88.12 84 HIS A CA 1
ATOM 633 C C . HIS A 1 84 ? 10.850 0.814 -8.613 1.00 88.12 84 HIS A C 1
ATOM 635 O O . HIS A 1 84 ? 10.173 1.824 -8.407 1.00 88.12 84 HIS A O 1
ATOM 641 N N . TRP A 1 85 ? 10.347 -0.420 -8.611 1.00 91.94 85 TRP A N 1
ATOM 642 C CA . TRP A 1 85 ? 9.028 -0.741 -8.072 1.00 91.94 85 TRP A CA 1
ATOM 643 C C . TRP A 1 85 ? 9.030 -0.513 -6.559 1.00 91.94 85 TRP A C 1
ATOM 645 O O . TRP A 1 85 ? 10.019 -0.825 -5.899 1.00 91.94 85 TRP A O 1
ATOM 655 N N . GLN A 1 86 ? 7.944 0.055 -6.051 1.00 88.62 86 GLN A N 1
ATOM 656 C CA . GLN A 1 86 ? 7.828 0.578 -4.693 1.00 88.62 86 GLN A CA 1
ATOM 657 C C . GLN A 1 86 ? 6.780 -0.202 -3.899 1.00 88.62 86 GLN A C 1
ATOM 659 O O . GLN A 1 86 ? 7.117 -1.014 -3.042 1.00 88.62 86 GLN A O 1
ATOM 664 N N . GLY A 1 87 ? 5.509 0.010 -4.236 1.00 92.12 87 GLY A N 1
ATOM 665 C CA . GLY A 1 87 ? 4.364 -0.627 -3.611 1.00 92.12 87 GLY A CA 1
ATOM 666 C C . GLY A 1 87 ? 3.790 -1.738 -4.479 1.00 92.12 87 GLY A C 1
ATOM 667 O O . GLY A 1 87 ? 3.886 -1.716 -5.711 1.00 92.12 87 GLY A O 1
ATOM 668 N N . ILE A 1 88 ? 3.174 -2.717 -3.824 1.00 95.00 88 ILE A N 1
ATOM 669 C CA . ILE A 1 88 ? 2.401 -3.778 -4.463 1.00 95.00 88 ILE A CA 1
ATOM 670 C C . ILE A 1 88 ? 1.187 -4.108 -3.603 1.00 95.00 88 ILE A C 1
ATOM 672 O O . ILE A 1 88 ? 1.3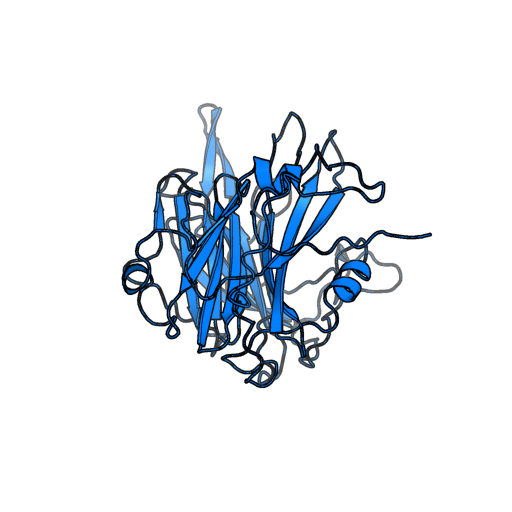17 -4.383 -2.414 1.00 95.00 88 ILE A O 1
ATOM 676 N N . GLN A 1 89 ? 0.012 -4.131 -4.222 1.00 95.25 89 GLN A N 1
ATOM 677 C CA . GLN A 1 89 ? -1.237 -4.549 -3.595 1.00 95.25 89 GLN A CA 1
ATOM 678 C C . GLN A 1 89 ? -2.011 -5.466 -4.535 1.00 95.25 89 GLN A C 1
ATOM 680 O O . GLN A 1 89 ? -2.040 -5.256 -5.746 1.00 95.25 89 GLN A O 1
ATOM 685 N N . ARG A 1 90 ? -2.651 -6.501 -3.987 1.00 94.25 90 ARG A N 1
ATOM 686 C CA . ARG A 1 90 ? -3.642 -7.289 -4.728 1.00 94.25 90 ARG A CA 1
ATOM 687 C C . ARG A 1 90 ? -5.003 -6.654 -4.502 1.00 94.25 90 ARG A C 1
ATOM 689 O O . ARG A 1 90 ? -5.390 -6.465 -3.354 1.00 94.25 90 ARG A O 1
ATOM 696 N N . LEU A 1 91 ? -5.746 -6.391 -5.574 1.00 94.00 91 LEU A N 1
ATOM 697 C CA . LEU A 1 91 ? -7.137 -5.971 -5.428 1.00 94.00 91 LEU A CA 1
ATOM 698 C C . LEU A 1 91 ? -7.947 -7.143 -4.848 1.00 94.00 91 LEU A C 1
ATOM 700 O O . LEU A 1 91 ? -7.912 -8.235 -5.426 1.00 94.00 91 LEU A O 1
ATOM 704 N N . PRO A 1 92 ? -8.655 -6.961 -3.720 1.00 87.19 92 PRO A N 1
ATOM 705 C CA . PRO A 1 92 ? -9.287 -8.068 -3.008 1.00 87.19 92 PRO A CA 1
ATOM 706 C C . PRO A 1 92 ? -10.583 -8.564 -3.665 1.00 87.19 92 PRO A C 1
ATOM 708 O O . PRO A 1 92 ? -11.190 -9.504 -3.165 1.00 87.19 92 PRO A O 1
ATOM 711 N N . MET A 1 93 ? -11.007 -7.968 -4.783 1.00 82.00 93 MET A N 1
ATOM 712 C CA . MET A 1 93 ? -12.286 -8.253 -5.431 1.00 82.00 93 MET A CA 1
ATOM 713 C C . MET A 1 93 ? -12.331 -9.653 -6.070 1.00 82.00 93 MET A C 1
ATOM 715 O O . MET A 1 93 ? -11.596 -9.959 -7.014 1.00 82.00 93 MET A O 1
ATOM 719 N N . MET A 1 94 ? -13.245 -10.495 -5.582 1.00 73.25 94 MET A N 1
ATOM 720 C CA . MET A 1 94 ? -13.381 -11.905 -5.990 1.00 73.25 94 MET A CA 1
ATOM 721 C C . MET A 1 94 ? -14.306 -12.116 -7.204 1.00 73.25 94 MET A C 1
ATOM 723 O O . MET A 1 94 ? -14.345 -13.208 -7.760 1.00 73.25 94 MET A O 1
ATOM 727 N N . GLY A 1 95 ? -15.024 -11.077 -7.650 1.00 76.88 95 GLY A N 1
ATOM 728 C CA . GLY A 1 95 ? -15.899 -11.123 -8.834 1.00 76.88 95 GLY A CA 1
ATOM 729 C C . GLY A 1 95 ? -15.181 -10.972 -10.181 1.00 76.88 95 GLY A C 1
ATOM 730 O O . GLY A 1 95 ? -15.819 -11.036 -11.228 1.00 76.88 95 GLY A O 1
ATOM 731 N N . LEU A 1 96 ? -13.864 -10.753 -10.170 1.00 83.44 96 LEU A N 1
ATOM 732 C CA . LEU A 1 96 ? -13.055 -10.596 -11.378 1.00 83.44 96 LEU A CA 1
ATOM 733 C C . LEU A 1 96 ? -12.561 -11.960 -11.874 1.00 83.44 96 LEU A C 1
ATOM 735 O O . LEU A 1 96 ? -12.126 -12.788 -11.074 1.00 83.44 96 LEU A O 1
ATOM 739 N N . GLU A 1 97 ? -12.576 -12.169 -13.195 1.00 87.88 97 GLU A N 1
ATOM 740 C CA . GLU A 1 97 ? -12.148 -13.425 -13.841 1.00 87.88 97 GLU A CA 1
ATOM 741 C C . GLU A 1 97 ? -10.701 -13.806 -13.486 1.00 87.88 97 GLU A C 1
ATOM 743 O O . GLU A 1 97 ? -10.362 -14.978 -13.328 1.00 87.88 97 GLU A O 1
ATOM 748 N N . VAL A 1 98 ? -9.850 -12.795 -13.315 1.00 93.62 98 VAL A N 1
ATOM 749 C CA . VAL A 1 98 ? -8.421 -12.926 -13.030 1.00 93.62 98 VAL A CA 1
ATOM 750 C C . VAL A 1 98 ? -8.030 -11.991 -11.885 1.00 93.62 98 VAL A C 1
ATOM 752 O O . VAL A 1 98 ? -8.667 -10.949 -11.698 1.00 93.62 98 VAL A O 1
ATOM 755 N N . PRO A 1 99 ? -6.984 -12.318 -11.107 1.00 95.06 99 PRO A N 1
ATOM 756 C CA . PRO A 1 99 ? -6.510 -11.417 -10.074 1.00 95.06 99 PRO A CA 1
ATOM 757 C C . PRO A 1 99 ? -5.790 -10.219 -10.700 1.00 95.06 99 PRO A C 1
ATOM 759 O O . PRO A 1 99 ? -5.013 -10.359 -11.650 1.00 95.06 99 PRO A O 1
ATOM 762 N N . TYR A 1 100 ? -6.007 -9.046 -10.111 1.00 96.56 100 TYR A N 1
ATOM 763 C CA . TYR A 1 100 ? -5.307 -7.818 -10.468 1.00 96.56 100 TYR A CA 1
ATOM 764 C C . TYR A 1 100 ? -4.365 -7.399 -9.346 1.00 96.56 100 TYR A C 1
ATOM 766 O O . TYR A 1 100 ? -4.709 -7.459 -8.161 1.00 96.56 100 TYR A O 1
ATOM 774 N N . LEU A 1 101 ? -3.173 -6.961 -9.737 1.00 97.00 101 LEU A N 1
ATOM 775 C CA . LEU A 1 101 ? -2.238 -6.280 -8.856 1.00 97.00 101 LEU A CA 1
ATOM 776 C C . LEU A 1 101 ? -2.207 -4.802 -9.218 1.00 97.00 101 LEU A C 1
ATOM 778 O O . LEU A 1 101 ? -2.279 -4.444 -10.392 1.00 97.00 101 LEU A O 1
ATOM 782 N N . VAL A 1 102 ? -2.040 -3.958 -8.215 1.00 97.69 102 VAL A N 1
ATOM 783 C CA . VAL A 1 102 ? -1.593 -2.586 -8.396 1.00 97.69 102 VAL A CA 1
ATOM 784 C C . VAL A 1 102 ? -0.150 -2.524 -7.940 1.00 97.69 102 VAL A C 1
ATOM 786 O O . VAL A 1 102 ? 0.167 -2.970 -6.838 1.00 97.69 102 VAL A O 1
ATOM 789 N N . VAL A 1 103 ? 0.729 -2.020 -8.799 1.00 97.00 103 VAL A N 1
ATOM 790 C CA . VAL A 1 103 ? 2.144 -1.824 -8.477 1.00 97.00 103 VAL A CA 1
ATOM 791 C C . VAL A 1 103 ? 2.531 -0.391 -8.778 1.00 97.00 103 VAL A C 1
ATOM 793 O O . VAL A 1 103 ? 2.222 0.121 -9.850 1.00 97.00 103 VAL A O 1
ATOM 796 N N . SER A 1 104 ? 3.206 0.271 -7.852 1.00 96.06 104 SER A N 1
ATOM 797 C CA . SER A 1 104 ? 3.711 1.625 -8.063 1.00 96.06 104 SER A CA 1
ATOM 798 C C . SER A 1 104 ? 5.208 1.613 -8.318 1.00 96.06 104 SER A C 1
ATOM 800 O O . SER A 1 104 ? 5.923 0.690 -7.918 1.00 96.06 104 SER A O 1
ATOM 802 N N . SER A 1 105 ? 5.708 2.643 -8.990 1.00 92.69 105 SER A N 1
ATOM 803 C CA . SER A 1 105 ? 7.145 2.808 -9.187 1.00 92.69 105 SER A CA 1
ATOM 804 C C . SER A 1 105 ? 7.584 4.242 -8.998 1.00 92.69 105 SER A C 1
ATOM 806 O O . SER A 1 105 ? 6.884 5.184 -9.365 1.00 92.69 105 SER A O 1
ATOM 808 N N . SER A 1 106 ? 8.801 4.384 -8.486 1.00 88.94 106 SER A N 1
ATOM 809 C CA . SER A 1 106 ? 9.522 5.643 -8.553 1.00 88.94 106 SER A CA 1
ATOM 810 C C . SER A 1 106 ? 10.273 5.738 -9.876 1.00 88.94 106 SER A C 1
ATOM 812 O O . SER A 1 106 ? 10.869 4.760 -10.339 1.00 88.94 106 SER A O 1
ATOM 814 N N . HIS A 1 107 ? 10.269 6.933 -10.463 1.00 86.31 107 HIS A N 1
ATOM 815 C CA . HIS A 1 107 ? 10.975 7.253 -11.702 1.00 86.31 107 HIS A CA 1
ATOM 816 C C . HIS A 1 107 ? 12.052 8.307 -11.450 1.00 86.31 107 HIS A C 1
ATOM 818 O O . HIS A 1 107 ? 12.043 9.369 -12.067 1.00 86.31 107 HIS A O 1
ATOM 824 N N . ARG A 1 108 ? 12.964 8.016 -10.516 1.00 82.62 108 ARG A N 1
ATOM 825 C CA . ARG A 1 108 ? 14.112 8.872 -10.200 1.00 82.62 108 ARG A CA 1
ATOM 826 C C . ARG A 1 108 ? 15.359 8.440 -10.955 1.00 82.62 108 ARG A C 1
ATOM 828 O O . ARG A 1 108 ? 15.730 7.261 -10.962 1.00 82.62 108 ARG A O 1
ATOM 835 N N . ASP A 1 109 ? 16.016 9.417 -11.552 1.00 81.75 109 ASP A N 1
ATOM 836 C CA . ASP A 1 109 ? 17.293 9.290 -12.237 1.00 81.75 109 ASP A CA 1
ATOM 837 C C . ASP A 1 109 ? 18.199 10.473 -11.860 1.00 81.75 109 ASP A C 1
ATOM 839 O O . ASP A 1 109 ? 17.731 11.466 -11.300 1.00 81.75 109 ASP A O 1
ATOM 843 N N . PHE A 1 110 ? 19.495 10.367 -12.138 1.00 81.38 110 PHE A N 1
ATOM 844 C CA . PHE A 1 110 ? 20.463 11.430 -11.866 1.00 81.38 110 PHE A CA 1
ATOM 845 C C . PHE A 1 110 ? 21.337 11.647 -13.094 1.00 81.38 110 PHE A C 1
ATOM 847 O O . PHE A 1 110 ? 21.828 10.693 -13.693 1.00 81.38 110 PHE A O 1
ATOM 854 N N . ALA A 1 111 ? 21.551 12.906 -13.456 1.00 83.06 111 ALA A N 1
ATOM 855 C CA . ALA A 1 111 ? 22.465 13.286 -14.521 1.00 83.06 111 ALA A CA 1
ATOM 856 C C . ALA A 1 111 ? 23.548 14.213 -13.973 1.00 83.06 111 ALA A C 1
ATOM 858 O O . ALA A 1 111 ? 23.277 15.052 -13.120 1.00 83.06 111 ALA A O 1
ATOM 859 N N . LEU A 1 112 ? 24.772 14.066 -14.476 1.00 85.00 112 LEU A N 1
ATOM 860 C CA . LEU A 1 112 ? 25.840 15.033 -14.249 1.00 85.00 112 LEU A CA 1
ATOM 861 C C . LEU A 1 112 ? 25.726 16.125 -15.321 1.00 85.00 112 LEU A C 1
ATOM 863 O O . LEU A 1 112 ? 25.713 15.816 -16.515 1.00 85.00 112 LEU A O 1
ATOM 867 N N . THR A 1 113 ? 25.610 17.385 -14.916 1.00 86.38 113 THR A N 1
ATOM 868 C CA . THR A 1 113 ? 25.628 18.533 -15.826 1.00 86.38 113 THR A CA 1
ATOM 869 C C . THR A 1 113 ? 27.038 18.754 -16.375 1.00 86.38 113 THR A C 1
ATOM 871 O O . THR A 1 113 ? 28.019 18.208 -15.866 1.00 86.38 113 THR A O 1
ATOM 874 N N . LEU A 1 114 ? 27.155 19.572 -17.426 1.00 87.50 114 LEU A N 1
ATOM 875 C CA . LEU A 1 114 ? 28.457 19.938 -18.003 1.00 87.50 114 LEU A CA 1
ATOM 876 C C . LEU A 1 114 ? 29.373 20.646 -16.993 1.00 87.50 114 LEU A C 1
ATOM 878 O O . LEU A 1 114 ? 30.591 20.526 -17.097 1.00 87.50 114 LEU A O 1
ATOM 882 N N . ASP A 1 115 ? 28.786 21.312 -15.999 1.00 92.44 115 ASP A N 1
ATOM 883 C CA . ASP A 1 115 ? 29.500 22.021 -14.935 1.00 92.44 115 ASP A CA 1
ATOM 884 C C . ASP A 1 115 ? 29.883 21.100 -13.759 1.00 92.44 115 ASP A C 1
ATOM 886 O O . ASP A 1 115 ? 30.472 21.545 -12.777 1.00 92.44 115 ASP A O 1
ATOM 890 N N . GLY A 1 116 ? 29.577 19.799 -13.856 1.00 88.25 116 GLY A N 1
ATOM 891 C CA . GLY A 1 116 ? 29.892 18.804 -12.831 1.00 88.25 116 GLY A CA 1
ATOM 892 C C . GLY A 1 116 ? 28.875 18.722 -11.689 1.00 88.25 116 GLY A C 1
ATOM 893 O O . GLY A 1 116 ? 29.155 18.073 -10.681 1.00 88.25 116 GLY A O 1
ATOM 894 N N . GLU A 1 117 ? 27.698 19.338 -11.823 1.00 88.69 117 GLU A N 1
ATOM 895 C CA . GLU A 1 117 ? 26.630 19.239 -10.824 1.00 88.69 117 GLU A CA 1
ATOM 896 C C . GLU A 1 117 ? 25.770 17.995 -11.051 1.00 88.69 117 GLU A C 1
ATOM 898 O O . GLU A 1 117 ? 25.443 17.647 -12.182 1.00 88.69 117 GLU A O 1
ATOM 903 N N . VAL A 1 118 ? 25.356 17.320 -9.981 1.00 80.50 118 VAL A N 1
ATOM 904 C CA . VAL A 1 118 ? 24.407 16.203 -10.080 1.00 80.50 118 VAL A CA 1
ATOM 905 C C . VAL A 1 118 ? 22.984 16.751 -9.992 1.00 80.50 118 VAL A C 1
ATOM 907 O O . VAL A 1 118 ? 22.575 17.247 -8.945 1.00 80.50 118 VAL A O 1
ATOM 910 N N . VAL A 1 119 ? 22.211 16.619 -11.070 1.00 83.56 119 VAL A N 1
ATOM 911 C CA . VAL A 1 119 ? 20.788 16.978 -11.122 1.00 83.56 119 VAL A CA 1
ATOM 912 C C . VAL A 1 119 ? 19.912 15.734 -11.054 1.00 83.56 119 VAL A C 1
ATOM 914 O O . VAL A 1 119 ? 20.171 14.732 -11.723 1.00 83.56 119 VAL A O 1
ATOM 917 N N . GLN A 1 120 ? 18.855 15.796 -10.248 1.00 80.44 120 GLN A N 1
ATOM 918 C CA . GLN A 1 120 ? 17.839 14.751 -10.192 1.00 80.44 120 GLN A CA 1
ATOM 919 C C . GLN A 1 120 ? 16.842 14.941 -11.340 1.00 80.44 120 GLN A C 1
ATOM 921 O O . GLN A 1 120 ? 16.279 16.019 -11.519 1.00 80.44 120 GLN A O 1
ATOM 926 N N . LEU A 1 121 ? 16.612 13.880 -12.106 1.00 83.38 121 LEU A N 1
ATOM 927 C CA . LEU A 1 121 ? 15.600 13.805 -13.151 1.00 83.38 121 LEU A CA 1
ATOM 928 C C . LEU A 1 121 ? 14.478 12.898 -12.650 1.00 83.38 121 LEU A C 1
ATOM 930 O O . LEU A 1 121 ? 14.642 11.681 -12.563 1.00 83.38 121 LEU A O 1
ATOM 934 N N . SER A 1 122 ? 13.345 13.498 -12.308 1.00 85.00 122 SER A N 1
ATOM 935 C CA . SER A 1 122 ? 12.191 12.787 -11.765 1.00 85.00 122 SER A CA 1
ATOM 936 C C . SER A 1 122 ? 11.040 12.758 -12.763 1.00 85.00 122 SER A C 1
ATOM 938 O O . SER A 1 122 ? 10.699 13.772 -13.369 1.00 85.00 122 SER A O 1
ATOM 940 N N . GLY A 1 123 ? 10.447 11.579 -12.943 1.00 86.25 123 GLY A N 1
ATOM 941 C CA . GLY A 1 123 ? 9.191 11.391 -13.665 1.00 86.25 123 GLY A CA 1
ATOM 942 C C . GLY A 1 123 ? 7.981 11.393 -12.722 1.00 86.25 123 GLY A C 1
ATOM 943 O O . GLY A 1 123 ? 8.151 11.146 -11.530 1.00 86.25 123 GLY A O 1
ATOM 944 N N . PRO A 1 124 ? 6.761 11.623 -13.241 1.00 90.62 124 PRO A N 1
ATOM 945 C CA . PRO A 1 124 ? 5.553 11.685 -12.418 1.00 90.62 124 PRO A CA 1
ATOM 946 C C . PRO A 1 124 ? 5.328 10.391 -11.625 1.00 90.62 124 PRO A C 1
ATOM 948 O O . PRO A 1 124 ? 5.718 9.305 -12.071 1.00 90.62 124 PRO A O 1
ATOM 951 N N . ALA A 1 125 ? 4.630 10.484 -10.497 1.00 92.94 125 ALA A N 1
ATOM 952 C CA . ALA A 1 125 ? 4.163 9.333 -9.739 1.00 92.94 125 ALA A CA 1
ATOM 953 C C . ALA A 1 125 ? 3.103 8.568 -10.544 1.00 92.94 125 ALA A C 1
ATOM 955 O O . ALA A 1 125 ? 2.137 9.154 -11.040 1.00 92.94 125 ALA A O 1
ATOM 956 N N . HIS A 1 126 ? 3.282 7.252 -10.658 1.00 95.06 126 HIS A N 1
ATOM 957 C CA . HIS A 1 126 ? 2.364 6.359 -11.357 1.00 95.06 126 HIS A CA 1
ATOM 958 C C . HIS A 1 126 ? 2.123 5.076 -10.561 1.00 95.06 126 HIS A C 1
ATOM 960 O O . HIS A 1 126 ? 2.974 4.634 -9.781 1.00 95.06 126 HIS A O 1
ATOM 966 N N . PHE A 1 127 ? 0.991 4.436 -10.844 1.00 97.31 127 PHE A N 1
ATOM 967 C CA . PHE A 1 127 ? 0.811 3.014 -10.595 1.00 97.31 127 PHE A CA 1
ATOM 968 C C . PHE A 1 127 ? 0.346 2.288 -11.857 1.00 97.31 127 PHE A C 1
ATOM 970 O O . PHE A 1 127 ? -0.353 2.832 -12.713 1.00 97.31 127 PHE A O 1
ATOM 977 N N . ALA A 1 128 ? 0.774 1.042 -11.996 1.00 97.69 128 ALA A N 1
ATOM 978 C CA . ALA A 1 128 ? 0.326 0.121 -13.019 1.00 97.69 128 ALA A CA 1
ATOM 979 C C . ALA A 1 128 ? -0.763 -0.775 -12.440 1.00 97.69 128 ALA A C 1
ATOM 981 O O . ALA A 1 128 ? -0.618 -1.308 -11.339 1.00 97.69 128 ALA A O 1
ATOM 982 N N . VAL A 1 129 ? -1.810 -1.007 -13.224 1.00 98.00 129 VAL A N 1
ATOM 983 C CA . VAL A 1 129 ? -2.729 -2.118 -12.989 1.00 98.00 129 VAL A CA 1
ATOM 984 C C . 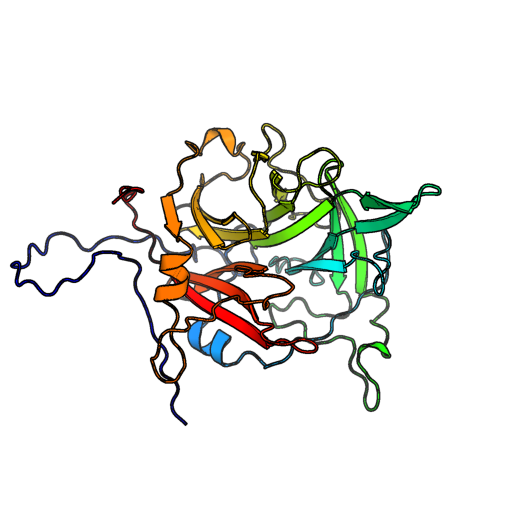VAL A 1 129 ? -2.246 -3.289 -13.828 1.00 98.00 129 VAL A C 1
ATOM 986 O O . VAL A 1 129 ? -2.153 -3.202 -15.055 1.00 98.00 129 VAL A O 1
ATOM 989 N N . VAL A 1 130 ? -1.905 -4.377 -13.151 1.00 98.06 130 VAL A N 1
ATOM 990 C CA . VAL A 1 130 ? -1.365 -5.596 -13.741 1.00 98.06 130 VAL A CA 1
ATOM 991 C C . VAL A 1 130 ? -2.438 -6.666 -13.697 1.00 98.06 130 VAL A C 1
ATOM 993 O O . VAL A 1 130 ? -2.904 -7.056 -12.627 1.00 98.06 130 VAL A O 1
ATOM 996 N N . GLN A 1 131 ? -2.801 -7.167 -14.869 1.00 97.12 131 GLN A N 1
ATOM 997 C CA . GLN A 1 131 ? -3.622 -8.358 -14.993 1.00 97.12 131 GLN A CA 1
ATOM 998 C C . GLN A 1 131 ? -2.722 -9.581 -14.829 1.00 97.12 131 GLN A C 1
ATOM 1000 O O . GLN A 1 131 ? -1.770 -9.735 -15.589 1.00 97.12 131 GLN A O 1
ATOM 1005 N N . MET A 1 132 ? -3.016 -10.457 -13.869 1.00 97.31 132 MET A N 1
ATOM 1006 C CA . MET A 1 132 ? -2.272 -11.703 -13.649 1.00 97.31 132 MET A CA 1
ATOM 1007 C C . MET A 1 132 ? -3.024 -12.884 -14.277 1.00 97.31 132 MET A C 1
ATOM 1009 O O . MET A 1 132 ? -3.495 -13.780 -13.576 1.00 97.31 132 MET A O 1
ATOM 1013 N N . GLY A 1 133 ? -3.187 -12.866 -15.604 1.00 96.44 133 GLY A N 1
ATOM 1014 C CA . GLY A 1 133 ? -4.051 -13.804 -16.325 1.00 96.44 133 GLY A CA 1
ATOM 1015 C C . GLY A 1 133 ? -3.634 -15.277 -16.253 1.00 96.44 133 GLY A C 1
ATOM 1016 O O . GLY A 1 133 ? -4.444 -16.150 -16.537 1.00 96.44 133 GLY A O 1
ATOM 1017 N N . SER A 1 134 ? -2.396 -15.585 -15.853 1.00 96.06 134 SER A N 1
ATOM 1018 C CA . SER A 1 134 ? -1.956 -16.971 -15.635 1.00 96.06 134 SER A CA 1
ATOM 1019 C C . SER A 1 134 ? -2.353 -17.533 -14.265 1.00 96.06 134 SER A C 1
ATOM 1021 O O . SER A 1 134 ? -1.976 -18.658 -13.917 1.00 96.06 134 SER A O 1
ATOM 1023 N N . ARG A 1 135 ? -3.053 -16.740 -13.442 1.00 94.25 135 ARG A N 1
ATOM 1024 C CA . ARG A 1 135 ? -3.356 -17.047 -12.042 1.00 94.25 135 ARG A CA 1
ATOM 1025 C C . ARG A 1 135 ? -4.845 -17.184 -11.788 1.00 94.25 135 ARG A C 1
ATOM 1027 O O . ARG A 1 135 ? -5.659 -16.467 -12.353 1.00 94.25 135 ARG A O 1
ATOM 1034 N N . ALA A 1 136 ? -5.175 -18.073 -10.856 1.00 90.75 136 ALA A N 1
ATOM 1035 C CA . ALA A 1 136 ? -6.525 -18.192 -10.333 1.00 90.75 136 ALA A CA 1
ATOM 1036 C C . ALA A 1 136 ? -6.849 -17.022 -9.393 1.00 90.75 136 ALA A C 1
ATOM 1038 O O . ALA A 1 136 ? -6.011 -16.622 -8.578 1.00 90.75 136 ALA A O 1
ATOM 1039 N N . ASN A 1 137 ? -8.081 -16.517 -9.469 1.00 89.56 137 ASN A N 1
ATOM 1040 C CA . ASN A 1 137 ? -8.614 -15.543 -8.519 1.00 89.56 137 ASN A CA 1
ATOM 1041 C C . ASN A 1 137 ? -9.414 -16.225 -7.392 1.00 89.56 137 ASN A C 1
ATOM 1043 O O . ASN A 1 137 ? -10.556 -15.884 -7.128 1.00 89.56 137 ASN A O 1
ATOM 1047 N N . ASP A 1 138 ? -8.828 -17.226 -6.733 1.00 86.00 138 ASP A N 1
ATOM 1048 C CA . ASP A 1 138 ? -9.486 -18.030 -5.686 1.00 86.00 138 ASP A CA 1
ATOM 1049 C C . ASP A 1 138 ? -9.183 -17.534 -4.257 1.00 86.00 138 ASP A C 1
ATOM 1051 O O . ASP A 1 138 ? -9.300 -18.285 -3.291 1.00 86.00 138 ASP A O 1
ATOM 1055 N N . GLY A 1 139 ? -8.723 -16.285 -4.118 1.00 82.62 139 GLY A N 1
ATOM 1056 C CA . GLY A 1 139 ? -8.293 -15.702 -2.841 1.00 82.62 139 GLY A CA 1
ATOM 1057 C C . GLY A 1 139 ? -6.976 -16.262 -2.285 1.00 82.62 139 GLY A C 1
ATOM 1058 O O . GLY A 1 139 ? -6.395 -15.677 -1.372 1.00 82.62 139 GLY A O 1
ATOM 1059 N N . ARG A 1 140 ? -6.420 -17.341 -2.854 1.00 85.25 140 ARG A N 1
ATOM 1060 C CA . ARG A 1 140 ? -5.176 -17.945 -2.355 1.00 85.25 140 ARG A CA 1
ATOM 1061 C C . ARG A 1 140 ? -3.946 -17.151 -2.779 1.00 85.25 140 ARG A C 1
ATOM 1063 O O . ARG A 1 140 ? -3.975 -16.323 -3.690 1.00 85.25 140 ARG A O 1
ATOM 1070 N N . ARG A 1 141 ? -2.814 -17.438 -2.130 1.00 87.44 141 ARG A N 1
ATOM 1071 C CA . ARG A 1 141 ? -1.504 -16.860 -2.465 1.00 87.44 141 ARG A CA 1
ATOM 1072 C C . ARG A 1 141 ? -1.169 -17.088 -3.946 1.00 87.44 141 ARG A C 1
ATOM 1074 O O . ARG A 1 141 ? -1.112 -18.232 -4.385 1.00 87.44 141 ARG A O 1
ATOM 1081 N N . LEU A 1 142 ? -0.814 -16.020 -4.668 1.00 90.88 142 LEU A N 1
ATOM 1082 C CA . LEU A 1 142 ? -0.505 -16.080 -6.109 1.00 90.88 142 LEU A CA 1
ATOM 1083 C C . LEU A 1 142 ? 0.707 -16.961 -6.459 1.00 90.88 142 LEU A C 1
ATOM 1085 O O . LEU A 1 142 ? 0.761 -17.516 -7.554 1.00 90.88 142 LEU A O 1
ATOM 1089 N N . ARG A 1 143 ? 1.669 -17.099 -5.530 1.00 91.56 143 ARG A N 1
ATOM 1090 C CA . ARG A 1 143 ? 2.962 -17.803 -5.704 1.00 91.56 143 ARG A CA 1
ATOM 1091 C C . ARG A 1 143 ? 3.781 -17.266 -6.891 1.00 91.56 143 ARG A C 1
ATOM 1093 O O . ARG A 1 143 ? 3.310 -16.470 -7.692 1.00 91.56 143 ARG A O 1
ATOM 1100 N N . SER A 1 144 ? 5.035 -17.692 -7.022 1.00 94.62 144 SER A N 1
ATOM 1101 C CA . SER A 1 144 ? 5.898 -17.225 -8.118 1.00 94.62 144 SER A CA 1
ATOM 1102 C C . SER A 1 144 ? 5.440 -17.764 -9.479 1.00 94.62 144 SER A C 1
ATOM 1104 O O . SER A 1 144 ? 5.173 -18.962 -9.602 1.00 94.62 144 SER A O 1
ATOM 1106 N N . ASN A 1 145 ? 5.306 -16.897 -10.494 1.00 96.44 145 ASN A N 1
ATOM 1107 C CA . ASN A 1 145 ? 4.999 -17.258 -11.897 1.00 96.44 145 ASN A CA 1
ATOM 1108 C C . ASN A 1 145 ? 6.272 -17.320 -12.755 1.00 96.44 145 ASN A C 1
ATOM 1110 O O . ASN A 1 145 ? 6.224 -17.193 -13.973 1.00 96.44 145 ASN A O 1
ATOM 1114 N N . ARG A 1 146 ? 7.419 -17.470 -12.088 1.00 97.12 146 ARG A N 1
ATOM 1115 C CA . ARG A 1 146 ? 8.768 -17.366 -12.650 1.00 97.12 146 ARG A CA 1
ATOM 1116 C C . ARG A 1 146 ? 9.604 -18.601 -12.297 1.00 97.12 146 ARG A C 1
ATOM 1118 O O . ARG A 1 146 ? 10.819 -18.510 -12.188 1.00 97.12 146 ARG A O 1
ATOM 1125 N N . LEU A 1 147 ? 8.961 -19.734 -12.011 1.00 95.06 147 LEU A N 1
ATOM 1126 C CA . LEU A 1 147 ? 9.638 -20.960 -11.587 1.00 95.06 147 LEU A CA 1
ATOM 1127 C C . LEU A 1 147 ? 9.766 -21.926 -12.760 1.00 95.06 147 LEU A C 1
ATOM 1129 O O . LEU A 1 147 ? 8.764 -22.317 -13.352 1.00 95.06 147 LEU A O 1
ATOM 1133 N N . GLU A 1 148 ? 10.993 -22.354 -13.035 1.00 96.25 148 GLU A N 1
ATOM 1134 C CA . GLU A 1 148 ? 11.312 -23.429 -13.972 1.00 96.25 148 GLU A CA 1
ATOM 1135 C C . GLU A 1 148 ? 12.497 -24.223 -13.409 1.00 96.25 148 GLU A C 1
ATOM 1137 O O . GLU A 1 148 ? 13.431 -23.645 -12.847 1.00 96.25 148 GLU A O 1
ATOM 1142 N N . PHE A 1 149 ? 12.453 -25.553 -13.513 1.00 96.25 149 PHE A N 1
ATOM 1143 C CA . PHE A 1 149 ? 13.507 -26.407 -12.970 1.00 96.25 149 PHE A CA 1
ATOM 1144 C C . PHE A 1 149 ? 14.864 -26.079 -13.614 1.00 96.25 149 PHE A C 1
ATOM 1146 O O . PHE A 1 149 ? 14.983 -26.020 -14.835 1.00 96.25 149 PHE A O 1
ATOM 1153 N N . GLY A 1 150 ? 15.889 -25.871 -12.783 1.00 96.62 150 GLY A N 1
ATOM 1154 C CA . GLY A 1 150 ? 17.248 -25.565 -13.238 1.00 96.62 150 GLY A CA 1
ATOM 1155 C C . GLY A 1 150 ? 17.490 -24.118 -13.690 1.00 96.62 150 GLY A C 1
ATOM 1156 O O . GLY A 1 150 ? 18.589 -23.832 -14.161 1.00 96.62 150 GLY A O 1
ATOM 1157 N N . LYS A 1 151 ? 16.522 -23.200 -13.540 1.00 97.31 151 LYS A N 1
ATOM 1158 C CA . LYS A 1 151 ? 16.679 -21.778 -13.902 1.00 97.31 151 LYS A CA 1
ATOM 1159 C C . LYS A 1 151 ? 16.469 -20.847 -12.711 1.00 97.31 151 LYS A C 1
ATOM 1161 O O . LYS A 1 151 ? 15.689 -21.140 -11.806 1.00 97.31 151 LYS A O 1
ATOM 1166 N N . LEU A 1 152 ? 17.141 -19.694 -12.727 1.00 94.81 152 LEU A N 1
ATOM 1167 C CA . LEU A 1 152 ? 16.864 -18.620 -11.772 1.00 94.81 152 LEU A CA 1
ATOM 1168 C C . LEU A 1 152 ? 15.555 -17.920 -12.153 1.00 94.81 152 LEU A C 1
ATOM 1170 O O . LEU A 1 152 ? 15.234 -17.786 -13.332 1.00 94.81 152 LEU A O 1
ATOM 1174 N N . THR A 1 153 ? 14.823 -17.383 -11.175 1.00 93.88 153 THR A N 1
ATOM 1175 C CA . THR A 1 153 ? 13.535 -16.704 -11.428 1.00 93.88 153 THR A CA 1
ATOM 1176 C C . THR A 1 153 ? 13.654 -15.493 -12.358 1.00 93.88 153 THR A C 1
ATOM 1178 O O . THR A 1 153 ? 12.739 -15.186 -13.129 1.00 93.88 153 THR A O 1
ATOM 1181 N N . ARG A 1 154 ? 14.805 -14.811 -12.344 1.00 90.88 154 ARG A N 1
ATOM 1182 C CA . ARG A 1 154 ? 15.110 -13.716 -13.279 1.00 90.88 154 ARG A CA 1
ATOM 1183 C C . ARG A 1 154 ? 15.246 -14.173 -14.738 1.00 90.88 154 ARG A C 1
ATOM 1185 O O . ARG A 1 154 ? 14.964 -13.372 -15.622 1.00 90.88 154 ARG A O 1
ATOM 1192 N N . ASP A 1 155 ? 15.563 -15.446 -14.975 1.00 95.94 155 ASP A N 1
ATOM 1193 C CA . ASP A 1 155 ? 15.791 -16.015 -16.313 1.00 95.94 155 ASP A CA 1
ATOM 1194 C C . ASP A 1 155 ? 14.525 -16.653 -16.918 1.00 95.94 155 ASP A C 1
ATOM 1196 O O . ASP A 1 155 ? 14.481 -16.957 -18.108 1.00 95.94 155 ASP A O 1
ATOM 1200 N N . VAL A 1 156 ? 13.479 -16.859 -16.114 1.00 97.19 156 VAL A N 1
ATOM 1201 C CA . VAL A 1 156 ? 12.200 -17.440 -16.554 1.00 97.19 156 VAL A CA 1
ATOM 1202 C C . VAL A 1 156 ? 11.230 -16.315 -16.874 1.00 97.19 156 VAL A C 1
ATOM 1204 O O . VAL A 1 156 ? 10.810 -15.630 -15.958 1.00 97.19 156 VAL A O 1
ATOM 1207 N N . ALA A 1 157 ? 10.846 -16.091 -18.130 1.00 96.69 157 ALA A N 1
ATOM 1208 C CA . ALA A 1 157 ? 9.852 -15.063 -18.464 1.00 96.69 157 ALA A CA 1
ATOM 1209 C C . ALA A 1 157 ? 8.478 -15.354 -17.809 1.00 96.69 157 ALA A C 1
ATOM 1211 O O . ALA A 1 157 ? 8.143 -16.520 -17.600 1.00 96.69 157 ALA A O 1
ATOM 1212 N N . PRO A 1 158 ? 7.661 -14.328 -17.487 1.00 97.19 158 PRO A N 1
ATOM 1213 C CA . PRO A 1 158 ? 6.300 -14.566 -17.022 1.00 97.19 158 PRO A CA 1
ATOM 1214 C C . PRO A 1 158 ? 5.415 -14.999 -18.201 1.00 97.19 158 PRO A C 1
ATOM 1216 O O . PRO A 1 158 ? 5.758 -14.773 -19.369 1.00 97.19 158 PRO A O 1
ATOM 1219 N N . HIS A 1 159 ? 4.257 -15.591 -17.912 1.00 97.50 159 HIS A N 1
ATOM 1220 C CA . HIS A 1 159 ? 3.289 -15.934 -18.953 1.00 97.50 159 HIS A CA 1
ATOM 1221 C C . HIS A 1 159 ? 2.820 -14.667 -19.694 1.00 97.50 159 HIS A C 1
ATOM 1223 O O . HIS A 1 159 ? 2.727 -13.597 -19.097 1.00 97.50 159 HIS A O 1
ATOM 1229 N N . SER A 1 160 ? 2.513 -14.761 -20.991 1.00 96.75 160 SER A N 1
ATOM 1230 C CA . SER A 1 160 ? 2.160 -13.593 -21.822 1.00 96.75 160 SER A CA 1
ATOM 1231 C C . SER A 1 160 ? 0.869 -12.885 -21.395 1.00 96.75 160 SER A C 1
ATOM 1233 O O . SER A 1 160 ? 0.687 -11.711 -21.700 1.00 96.75 160 SER A O 1
ATOM 1235 N N . SER A 1 161 ? -0.010 -13.583 -20.674 1.00 97.19 161 SER A N 1
ATOM 1236 C CA . SER A 1 161 ? -1.238 -13.030 -20.087 1.00 97.19 161 SER A CA 1
ATOM 1237 C C . SER A 1 161 ? -1.021 -12.283 -18.767 1.00 97.19 161 SER A C 1
ATOM 1239 O O . SER A 1 161 ? -1.989 -11.783 -18.201 1.00 97.19 161 SER A O 1
ATOM 1241 N N . ASP A 1 162 ? 0.204 -12.264 -18.235 1.00 98.00 162 ASP A N 1
ATOM 1242 C CA . ASP A 1 162 ? 0.560 -11.468 -17.063 1.00 98.00 162 ASP A CA 1
ATOM 1243 C C . ASP A 1 162 ? 1.172 -10.156 -17.558 1.00 98.00 162 ASP A C 1
ATOM 1245 O O . ASP A 1 162 ? 2.337 -10.136 -17.959 1.00 98.00 162 ASP A O 1
ATOM 1249 N N . LEU A 1 163 ? 0.397 -9.072 -17.601 1.00 97.62 163 LEU A N 1
ATOM 1250 C CA . LEU A 1 163 ? 0.817 -7.816 -18.230 1.00 97.62 163 LEU A CA 1
ATOM 1251 C C . LEU A 1 163 ? 0.220 -6.577 -17.563 1.00 97.62 163 LEU A C 1
ATOM 1253 O O . LEU A 1 163 ? -0.844 -6.630 -16.945 1.00 97.62 163 LEU A O 1
ATOM 1257 N N . ILE A 1 164 ? 0.891 -5.439 -17.744 1.00 98.00 164 ILE A N 1
ATOM 1258 C CA . ILE A 1 164 ? 0.320 -4.132 -17.411 1.00 98.00 164 ILE A CA 1
ATOM 1259 C C . ILE A 1 164 ? -0.808 -3.819 -18.398 1.00 98.00 164 ILE A C 1
ATOM 1261 O O . ILE A 1 164 ? -0.579 -3.713 -19.604 1.00 98.00 164 ILE A O 1
ATOM 1265 N N . VAL A 1 165 ? -2.017 -3.640 -17.875 1.00 97.38 165 VAL A N 1
ATOM 1266 C CA . VAL A 1 165 ? -3.229 -3.352 -18.657 1.00 97.38 165 VAL A CA 1
ATOM 1267 C C . VAL A 1 165 ? -3.710 -1.913 -18.514 1.00 97.38 165 VAL A C 1
ATOM 1269 O O . VAL A 1 165 ? -4.440 -1.438 -19.378 1.00 97.38 165 VAL A O 1
ATOM 1272 N N . ASN A 1 166 ? -3.264 -1.201 -17.478 1.00 97.19 166 ASN A N 1
ATOM 1273 C CA . ASN A 1 166 ? -3.468 0.237 -17.347 1.00 97.19 166 ASN A CA 1
ATOM 1274 C C . ASN A 1 166 ? -2.248 0.902 -16.697 1.00 97.19 166 ASN A C 1
ATOM 1276 O O . ASN A 1 166 ? -1.639 0.338 -15.785 1.00 97.19 166 ASN A O 1
ATOM 1280 N N . ALA A 1 167 ? -1.917 2.105 -17.160 1.00 96.25 167 ALA A N 1
ATOM 1281 C CA . ALA A 1 167 ? -0.892 2.966 -16.591 1.00 96.25 167 ALA A CA 1
ATOM 1282 C C . ALA A 1 167 ? -1.561 4.233 -16.057 1.00 96.25 167 ALA A C 1
ATOM 1284 O O . ALA A 1 167 ? -1.966 5.096 -16.834 1.00 96.25 167 ALA A O 1
ATOM 1285 N N . GLN A 1 168 ? -1.687 4.338 -14.736 1.00 96.56 168 GLN A N 1
ATOM 1286 C CA . GLN A 1 168 ? -2.367 5.451 -14.091 1.00 96.56 168 GLN A CA 1
ATOM 1287 C C . GLN A 1 168 ? -1.346 6.455 -13.563 1.00 96.56 168 GLN A C 1
ATOM 1289 O O . GLN A 1 168 ? -0.524 6.127 -12.707 1.00 96.56 168 GLN A O 1
ATOM 1294 N N . ALA A 1 169 ? -1.408 7.687 -14.064 1.00 94.75 169 ALA A N 1
ATOM 1295 C CA . ALA A 1 169 ? -0.714 8.804 -13.437 1.00 94.75 169 ALA A CA 1
ATOM 1296 C C . ALA A 1 169 ? -1.456 9.193 -12.154 1.00 94.75 169 ALA A C 1
ATOM 1298 O O . ALA A 1 169 ? -2.678 9.343 -12.177 1.00 94.75 169 ALA A O 1
ATOM 1299 N N . ILE A 1 170 ? -0.713 9.358 -11.061 1.00 94.81 170 ILE A N 1
ATOM 1300 C CA . ILE A 1 170 ? -1.249 9.831 -9.781 1.00 94.81 170 ILE A CA 1
ATOM 1301 C C . ILE A 1 170 ? -1.180 11.357 -9.755 1.00 94.81 170 ILE A C 1
ATOM 1303 O O . ILE A 1 170 ? -2.162 12.043 -9.518 1.00 94.81 170 ILE A O 1
ATOM 1307 N N . THR A 1 171 ? -0.002 11.908 -10.038 1.00 92.06 171 THR A N 1
ATOM 1308 C CA . THR A 1 171 ? 0.239 13.353 -10.030 1.00 92.06 171 THR A CA 1
ATOM 1309 C C . THR A 1 171 ? 1.516 13.674 -10.797 1.00 92.06 171 THR A C 1
ATOM 1311 O O . THR A 1 171 ? 2.380 12.813 -10.976 1.00 92.06 171 THR A O 1
ATOM 1314 N N . LYS A 1 172 ? 1.640 14.923 -11.255 1.00 91.00 172 LYS A N 1
ATOM 1315 C CA . LYS A 1 172 ? 2.845 15.444 -11.919 1.00 91.00 172 LYS A CA 1
ATOM 1316 C C . LYS A 1 172 ? 3.865 16.035 -10.946 1.00 91.00 172 LYS A C 1
ATOM 1318 O O . LYS A 1 172 ? 5.007 16.234 -11.342 1.00 91.00 172 LYS A O 1
ATOM 1323 N N . ASP A 1 173 ? 3.462 16.284 -9.703 1.00 90.56 173 ASP A N 1
ATOM 1324 C CA . ASP A 1 173 ? 4.255 17.059 -8.741 1.00 90.56 173 ASP A CA 1
ATOM 1325 C C . ASP A 1 173 ? 5.062 16.176 -7.764 1.00 90.56 173 ASP A C 1
ATOM 1327 O O . ASP A 1 173 ? 6.020 16.634 -7.133 1.00 90.56 173 ASP A O 1
ATOM 1331 N N . TYR A 1 174 ? 4.713 14.889 -7.694 1.00 92.00 174 TYR A N 1
ATOM 1332 C CA . TYR A 1 174 ? 5.318 13.862 -6.840 1.00 92.00 174 TYR A CA 1
ATOM 1333 C C . TYR A 1 174 ? 5.883 12.739 -7.720 1.00 92.00 174 TYR A C 1
ATOM 1335 O O . TYR A 1 174 ? 5.422 12.558 -8.846 1.00 92.00 174 TYR A O 1
ATOM 1343 N N . ASP A 1 175 ? 6.867 11.981 -7.230 1.00 90.06 175 ASP A N 1
ATOM 1344 C CA . ASP A 1 175 ? 7.603 10.972 -8.023 1.00 90.06 175 ASP A CA 1
ATOM 1345 C C . ASP A 1 175 ? 7.894 9.659 -7.271 1.00 90.06 175 ASP A C 1
ATOM 1347 O O . ASP A 1 175 ? 8.595 8.773 -7.785 1.00 90.06 175 ASP A O 1
ATOM 1351 N N . HIS A 1 176 ? 7.396 9.540 -6.039 1.00 91.00 176 HIS A N 1
ATOM 1352 C CA . HIS A 1 176 ? 7.722 8.438 -5.142 1.00 91.00 176 HIS A CA 1
ATOM 1353 C C . HIS A 1 176 ? 6.466 7.865 -4.460 1.00 91.00 176 HIS A C 1
ATOM 1355 O O . HIS A 1 176 ? 6.255 8.066 -3.266 1.00 91.00 176 HIS A O 1
ATOM 1361 N N . PRO A 1 177 ? 5.599 7.168 -5.219 1.00 93.31 177 PRO A N 1
ATOM 1362 C CA . PRO A 1 177 ? 4.436 6.464 -4.677 1.00 93.31 177 PRO A CA 1
ATOM 1363 C C . PRO A 1 177 ? 4.869 5.172 -3.966 1.00 93.31 177 PRO A C 1
ATOM 1365 O O . PRO A 1 177 ? 4.989 4.124 -4.603 1.00 93.31 177 PRO A O 1
ATOM 1368 N N . GLY A 1 178 ? 5.163 5.262 -2.669 1.00 85.94 178 GLY A N 1
ATOM 1369 C CA . GLY A 1 178 ? 5.676 4.168 -1.837 1.00 85.94 178 GLY A CA 1
ATOM 1370 C C . GLY A 1 178 ? 4.572 3.355 -1.172 1.00 85.94 178 GLY A C 1
ATOM 1371 O O . GLY A 1 178 ? 4.271 2.224 -1.561 1.00 85.94 178 GLY A O 1
ATOM 1372 N N . GLY A 1 179 ? 3.965 3.974 -0.163 1.00 91.38 179 GLY A N 1
ATOM 1373 C CA . GLY A 1 179 ? 2.904 3.391 0.639 1.00 91.38 179 GLY A CA 1
ATOM 1374 C C . GLY A 1 179 ? 1.634 3.138 -0.151 1.00 91.38 179 GLY A C 1
ATOM 1375 O O . GLY A 1 179 ? 1.131 4.034 -0.825 1.00 91.38 179 GLY A O 1
ATOM 1376 N N . MET A 1 180 ? 1.061 1.947 -0.013 1.00 96.31 180 MET A N 1
ATOM 1377 C CA . MET A 1 180 ? -0.280 1.680 -0.518 1.00 96.31 180 MET A CA 1
ATOM 1378 C C . MET A 1 180 ? -0.947 0.533 0.220 1.00 96.31 180 MET A C 1
ATOM 1380 O O . MET A 1 180 ? -0.279 -0.440 0.562 1.00 96.31 180 MET A O 1
ATOM 1384 N N . GLN A 1 181 ? -2.268 0.608 0.358 1.00 96.81 181 GLN A N 1
ATOM 1385 C CA . GLN A 1 181 ? -3.103 -0.503 0.803 1.00 96.81 181 GLN A CA 1
ATOM 1386 C C . GLN A 1 181 ? -4.432 -0.506 0.040 1.00 96.81 181 GLN A C 1
ATOM 1388 O O . GLN A 1 181 ? -5.045 0.542 -0.166 1.00 96.81 181 GLN A O 1
ATOM 1393 N N . ALA A 1 182 ? -4.873 -1.694 -0.379 1.00 96.12 182 ALA A N 1
ATOM 1394 C CA . ALA A 1 182 ? -6.201 -1.895 -0.949 1.00 96.12 182 ALA A CA 1
ATOM 1395 C C . ALA A 1 182 ? -7.189 -2.373 0.127 1.00 96.12 182 ALA A C 1
ATOM 1397 O O . ALA A 1 182 ? -6.870 -3.264 0.917 1.00 96.12 182 ALA A O 1
ATOM 1398 N N . ILE A 1 183 ? -8.397 -1.810 0.119 1.00 94.88 183 ILE A N 1
ATOM 1399 C CA . ILE A 1 183 ? -9.509 -2.188 0.992 1.00 94.88 183 ILE A CA 1
ATOM 1400 C C . ILE A 1 183 ? -10.811 -2.205 0.185 1.00 94.88 183 ILE A C 1
ATOM 1402 O O . ILE A 1 183 ? -11.246 -1.177 -0.328 1.00 94.88 183 ILE A O 1
ATOM 1406 N N . GLY A 1 184 ? -11.435 -3.377 0.030 1.00 93.25 184 GLY A N 1
ATOM 1407 C CA . GLY A 1 184 ? -12.580 -3.533 -0.871 1.00 93.25 184 GLY A CA 1
ATOM 1408 C C . GLY A 1 184 ? -12.270 -3.033 -2.292 1.00 93.25 184 GLY A C 1
ATOM 1409 O O . GLY A 1 184 ? -11.320 -3.496 -2.929 1.00 93.25 184 GLY A O 1
ATOM 1410 N N . LYS A 1 185 ? -13.066 -2.077 -2.783 1.00 94.88 185 LYS A N 1
ATOM 1411 C CA . LYS A 1 185 ? -12.875 -1.389 -4.066 1.00 94.88 185 LYS A CA 1
ATOM 1412 C C . LYS A 1 185 ? -11.869 -0.243 -3.996 1.00 94.88 185 LYS A C 1
ATOM 1414 O O . LYS A 1 185 ? -11.505 0.272 -5.041 1.00 94.88 185 LYS A O 1
ATOM 1419 N N . TYR A 1 186 ? -11.428 0.182 -2.818 1.00 96.50 186 TYR A N 1
ATOM 1420 C CA . TYR A 1 186 ? -10.558 1.344 -2.688 1.00 96.50 186 TYR A CA 1
ATOM 1421 C C . TYR A 1 186 ? -9.078 0.973 -2.676 1.00 96.50 186 TYR A C 1
ATOM 1423 O O . TYR A 1 186 ? -8.674 -0.065 -2.147 1.00 96.50 186 TYR A O 1
ATOM 1431 N N . LEU A 1 187 ? -8.259 1.871 -3.212 1.00 97.44 187 LEU A N 1
ATOM 1432 C CA . LEU A 1 187 ? -6.809 1.865 -3.076 1.00 97.44 187 LEU A CA 1
ATOM 1433 C C . LEU A 1 187 ? -6.361 3.208 -2.497 1.00 97.44 187 LEU A C 1
ATOM 1435 O O . LEU A 1 187 ? -6.529 4.248 -3.132 1.00 97.44 187 LEU A O 1
ATOM 1439 N N . LEU A 1 188 ? -5.759 3.168 -1.312 1.00 96.81 188 LEU A N 1
ATOM 1440 C CA . LEU A 1 188 ? -5.093 4.314 -0.704 1.00 96.81 188 LEU A CA 1
ATOM 1441 C C . LEU A 1 188 ? -3.618 4.303 -1.114 1.00 96.81 188 LEU A C 1
ATOM 1443 O O . LEU A 1 188 ? -2.962 3.267 -0.993 1.00 96.81 188 LEU A O 1
ATOM 1447 N N . VAL A 1 189 ? -3.097 5.438 -1.585 1.00 96.62 189 VAL A N 1
ATOM 1448 C CA . VAL A 1 189 ? -1.702 5.588 -2.028 1.00 96.62 189 VAL A CA 1
ATOM 1449 C C . VAL A 1 189 ? -1.070 6.824 -1.393 1.00 96.62 189 VAL A C 1
ATOM 1451 O O . VAL A 1 189 ? -1.589 7.931 -1.539 1.00 96.62 189 VAL A O 1
ATOM 1454 N N . GLY A 1 190 ? 0.068 6.634 -0.728 1.00 95.38 190 GLY A N 1
ATOM 1455 C CA . GLY A 1 190 ? 0.952 7.688 -0.236 1.00 95.38 190 GLY A CA 1
ATOM 1456 C C . GLY A 1 190 ? 2.087 7.976 -1.223 1.00 95.38 190 GLY A C 1
ATOM 1457 O O . GLY A 1 190 ? 2.702 7.053 -1.762 1.00 95.38 190 GLY A O 1
ATOM 1458 N N . CYS A 1 191 ? 2.358 9.256 -1.476 1.00 93.75 191 CYS A N 1
ATOM 1459 C CA . CYS A 1 191 ? 3.404 9.725 -2.385 1.00 93.75 191 CYS A CA 1
ATOM 1460 C C . CYS A 1 191 ? 4.311 10.762 -1.714 1.00 93.75 191 CYS A C 1
ATOM 1462 O O . CYS A 1 191 ? 3.807 11.750 -1.178 1.00 93.75 191 CYS A O 1
ATOM 1464 N N . ASP A 1 192 ? 5.634 10.591 -1.816 1.00 90.62 192 ASP A N 1
ATOM 1465 C CA . ASP A 1 192 ? 6.594 11.645 -1.457 1.00 90.62 192 ASP A CA 1
ATOM 1466 C C . ASP A 1 192 ? 6.853 12.598 -2.633 1.00 90.62 192 ASP A C 1
ATOM 1468 O O . ASP A 1 192 ? 6.940 12.189 -3.799 1.00 90.62 192 ASP A O 1
ATOM 1472 N N . GLY A 1 193 ? 6.967 13.888 -2.321 1.00 83.44 193 GLY A N 1
ATOM 1473 C CA . GLY A 1 193 ? 7.228 14.957 -3.280 1.00 83.44 193 GLY A CA 1
ATOM 1474 C C . GLY A 1 193 ? 8.711 15.087 -3.620 1.00 83.44 193 GLY A C 1
ATOM 1475 O O . GLY A 1 193 ? 9.557 14.967 -2.743 1.00 83.44 193 GLY A O 1
ATOM 1476 N N . ASN A 1 194 ? 9.038 15.354 -4.890 1.00 77.00 194 ASN A N 1
ATOM 1477 C CA . ASN A 1 194 ? 10.397 15.741 -5.316 1.00 77.00 194 ASN A CA 1
ATOM 1478 C C . ASN A 1 194 ? 10.444 16.596 -6.605 1.00 77.00 194 ASN A C 1
ATOM 1480 O O . ASN A 1 194 ? 11.497 17.159 -6.891 1.00 77.00 194 ASN A O 1
ATOM 1484 N N . ILE A 1 195 ? 9.372 16.676 -7.415 1.00 70.94 195 ILE A N 1
ATOM 1485 C CA . ILE A 1 195 ? 9.396 17.397 -8.708 1.00 70.94 195 ILE A CA 1
ATOM 1486 C C . ILE A 1 195 ? 9.088 18.884 -8.515 1.00 70.94 195 ILE A C 1
ATOM 1488 O O . ILE A 1 195 ? 9.854 19.726 -8.970 1.00 70.94 195 ILE A O 1
ATOM 1492 N N . ASN A 1 196 ? 7.997 19.203 -7.812 1.00 67.12 196 ASN A N 1
ATOM 1493 C CA . ASN A 1 196 ? 7.553 20.584 -7.554 1.00 67.12 196 ASN A CA 1
ATOM 1494 C C . ASN A 1 196 ? 7.335 20.874 -6.060 1.00 67.12 196 ASN A C 1
ATOM 1496 O O . ASN A 1 196 ? 6.785 21.908 -5.689 1.00 67.12 196 ASN A O 1
ATOM 1500 N N . HIS A 1 197 ? 7.781 19.963 -5.198 1.00 67.12 197 HIS A N 1
ATOM 1501 C CA . HIS A 1 197 ? 7.706 20.081 -3.748 1.00 67.12 197 HIS A CA 1
ATOM 1502 C C . HIS A 1 197 ? 9.079 19.810 -3.133 1.00 67.12 197 HIS A C 1
ATOM 1504 O O . HIS A 1 197 ? 9.959 19.228 -3.774 1.00 67.12 197 HIS A O 1
ATOM 1510 N N . SER A 1 198 ? 9.269 20.209 -1.874 1.00 71.38 198 SER A N 1
ATOM 1511 C CA . SER A 1 198 ? 10.408 19.711 -1.105 1.00 71.38 198 SER A CA 1
ATOM 1512 C C . SER A 1 198 ? 10.317 18.184 -0.978 1.00 71.38 198 SER A C 1
ATOM 1514 O O . SER A 1 198 ? 9.226 17.619 -1.028 1.00 71.38 198 SER A O 1
ATOM 1516 N N . ARG A 1 199 ? 11.461 17.525 -0.735 1.00 70.50 199 ARG A N 1
ATOM 1517 C CA . ARG A 1 199 ? 11.539 16.081 -0.416 1.00 70.50 199 ARG A CA 1
ATOM 1518 C C . ARG A 1 199 ? 10.628 15.640 0.734 1.00 70.50 199 ARG A C 1
ATOM 1520 O O . ARG A 1 199 ? 10.391 14.451 0.922 1.00 70.50 199 ARG A O 1
ATOM 1527 N N . ASN A 1 200 ? 10.165 16.613 1.505 1.00 80.19 200 ASN A N 1
ATOM 1528 C CA . ASN A 1 200 ? 9.300 16.453 2.647 1.00 80.19 200 ASN A CA 1
ATOM 1529 C C . ASN A 1 200 ? 7.939 17.037 2.257 1.00 80.19 200 ASN A C 1
ATOM 1531 O O . ASN A 1 200 ? 7.503 18.018 2.840 1.00 80.19 200 ASN A O 1
ATOM 1535 N N . ALA A 1 201 ? 7.290 16.521 1.222 1.00 89.81 201 ALA A N 1
ATOM 1536 C CA . ALA A 1 201 ? 5.859 16.732 1.043 1.00 89.81 201 ALA A CA 1
ATOM 1537 C C . ALA A 1 201 ? 5.191 15.375 0.877 1.00 89.81 201 ALA A C 1
ATOM 1539 O O . ALA A 1 201 ? 5.682 14.530 0.127 1.00 89.81 201 ALA A O 1
ATOM 1540 N N . ALA A 1 202 ? 4.082 15.183 1.578 1.00 91.62 202 ALA A N 1
ATOM 1541 C CA . ALA A 1 202 ? 3.296 13.966 1.540 1.00 91.62 202 ALA A CA 1
ATOM 1542 C C . ALA A 1 202 ? 1.979 14.252 0.824 1.00 91.62 202 ALA A C 1
ATOM 1544 O O . ALA A 1 202 ? 1.280 15.198 1.181 1.00 91.62 202 ALA A O 1
ATOM 1545 N N . LEU A 1 203 ? 1.632 13.418 -0.152 1.00 93.69 203 LEU A N 1
ATOM 1546 C CA . LEU A 1 203 ? 0.314 13.392 -0.778 1.00 93.69 203 LEU A CA 1
ATOM 1547 C C . LEU A 1 203 ? -0.329 12.033 -0.525 1.00 93.69 203 LEU A C 1
ATOM 1549 O O . LEU A 1 203 ? 0.275 10.998 -0.811 1.00 93.69 203 LEU A O 1
ATOM 1553 N N . PHE A 1 204 ? -1.572 12.043 -0.057 1.00 94.31 204 PHE A N 1
ATOM 1554 C CA . PHE A 1 204 ? -2.401 10.851 0.056 1.00 94.31 204 PHE A CA 1
ATOM 1555 C C . PHE A 1 204 ? -3.555 10.937 -0.940 1.00 94.31 204 PHE A C 1
ATOM 1557 O O . PHE A 1 204 ? -4.320 11.900 -0.938 1.00 94.31 204 PHE A O 1
ATOM 1564 N N . THR A 1 205 ? -3.674 9.922 -1.793 1.00 95.25 205 THR A N 1
ATOM 1565 C CA . THR A 1 205 ? -4.752 9.808 -2.786 1.00 95.25 205 THR A CA 1
ATOM 1566 C C . THR A 1 205 ? -5.556 8.545 -2.536 1.00 95.25 205 THR A C 1
ATOM 1568 O O . THR A 1 205 ? -4.997 7.506 -2.175 1.00 95.25 205 THR A O 1
ATOM 1571 N N . LEU A 1 206 ? -6.864 8.631 -2.752 1.00 96.12 206 LEU A N 1
ATOM 1572 C CA . LEU A 1 206 ? -7.768 7.491 -2.716 1.00 96.12 206 LEU A CA 1
ATOM 1573 C C . LEU A 1 206 ? -8.322 7.255 -4.115 1.00 96.12 206 LEU A C 1
ATOM 1575 O O . LEU A 1 206 ? -8.737 8.200 -4.783 1.00 96.12 206 LEU A O 1
ATOM 1579 N N . TRP A 1 207 ? -8.341 5.997 -4.537 1.00 97.06 207 TRP A N 1
ATOM 1580 C CA . TRP A 1 207 ? -8.813 5.587 -5.853 1.00 97.06 207 TRP A CA 1
ATOM 1581 C C . TRP A 1 207 ? -9.927 4.556 -5.722 1.00 97.06 207 TRP A C 1
ATOM 1583 O O . TRP A 1 207 ? -9.781 3.586 -4.979 1.00 97.06 207 TRP A O 1
ATOM 1593 N N . ASP A 1 208 ? -11.008 4.735 -6.475 1.00 96.50 208 ASP A N 1
ATOM 1594 C CA . ASP A 1 208 ? -12.006 3.702 -6.724 1.00 96.50 208 ASP A CA 1
ATOM 1595 C C . ASP A 1 208 ? -11.492 2.774 -7.836 1.00 96.50 208 ASP A C 1
ATOM 1597 O O . ASP A 1 208 ? -11.230 3.185 -8.973 1.00 96.50 208 ASP A O 1
ATOM 1601 N N . MET A 1 209 ? -11.331 1.507 -7.470 1.00 96.88 209 MET A N 1
ATOM 1602 C CA . MET A 1 209 ? -10.815 0.419 -8.290 1.00 96.88 209 MET A CA 1
ATOM 1603 C C . MET A 1 209 ? -11.898 -0.587 -8.693 1.00 96.88 209 MET A C 1
ATOM 1605 O O . MET A 1 209 ? -11.546 -1.636 -9.229 1.00 96.88 209 MET A O 1
ATOM 1609 N N . SER A 1 210 ? -13.190 -0.293 -8.498 1.00 94.38 210 SER A N 1
ATOM 1610 C CA . SER A 1 210 ? -14.318 -1.126 -8.972 1.00 94.38 210 SER A CA 1
ATOM 1611 C C . SER A 1 210 ? -14.206 -1.475 -10.462 1.00 94.38 210 SER A C 1
ATOM 1613 O O . SER A 1 210 ? -14.619 -2.548 -10.911 1.00 94.38 210 SER A O 1
ATOM 1615 N N . HIS A 1 211 ? -13.562 -0.601 -11.239 1.00 94.75 211 HIS A N 1
ATOM 1616 C CA . HIS A 1 211 ? -13.173 -0.840 -12.623 1.00 94.75 211 HIS A CA 1
ATOM 1617 C C . HIS A 1 211 ? -11.653 -0.680 -12.790 1.00 94.75 211 HIS A C 1
ATOM 1619 O O . HIS A 1 211 ? -11.191 0.391 -13.181 1.00 94.75 211 HIS A O 1
ATOM 1625 N N . PRO A 1 212 ? -10.841 -1.737 -12.570 1.00 94.50 212 PRO A N 1
ATOM 1626 C CA . PRO A 1 212 ? -9.376 -1.623 -12.538 1.00 94.50 212 PRO A CA 1
ATOM 1627 C C . PRO A 1 212 ? -8.745 -1.085 -13.831 1.00 94.50 212 PRO A C 1
ATOM 1629 O O . PRO A 1 212 ? -7.658 -0.518 -13.808 1.00 94.50 212 PRO A O 1
ATOM 1632 N N . LEU A 1 213 ? -9.414 -1.244 -14.976 1.00 94.62 213 LEU A N 1
ATOM 1633 C CA . LEU A 1 213 ? -8.947 -0.706 -16.260 1.00 94.62 213 LEU A CA 1
ATOM 1634 C C . LEU A 1 213 ? -9.205 0.798 -16.421 1.00 94.62 213 LEU A C 1
ATOM 1636 O O . LEU A 1 213 ? -8.656 1.417 -17.329 1.00 94.62 213 LEU A O 1
ATOM 1640 N N . LYS A 1 214 ? -10.044 1.379 -15.562 1.00 96.31 214 LYS A N 1
ATOM 1641 C CA . LYS A 1 214 ? -10.373 2.802 -15.536 1.00 96.31 214 LYS A CA 1
ATOM 1642 C C . LYS A 1 214 ? -10.523 3.286 -14.081 1.00 96.31 214 LYS A C 1
ATOM 1644 O O . LYS A 1 214 ? -11.641 3.603 -13.676 1.00 96.31 214 LYS A O 1
ATOM 1649 N N . PRO A 1 215 ? -9.424 3.319 -13.301 1.00 97.00 215 PRO A N 1
ATOM 1650 C CA . PRO A 1 215 ? -9.436 3.835 -11.935 1.00 97.00 215 PRO A CA 1
ATOM 1651 C C . PRO A 1 215 ? -9.959 5.269 -11.880 1.00 97.00 215 PRO A C 1
ATOM 1653 O O . PRO A 1 215 ? -9.704 6.059 -12.794 1.00 97.00 215 PRO A O 1
ATOM 1656 N N . ILE A 1 216 ? -10.656 5.611 -10.799 1.00 96.75 216 ILE A N 1
ATOM 1657 C CA . ILE A 1 216 ? -11.178 6.961 -10.567 1.00 96.75 216 ILE A CA 1
ATOM 1658 C C . ILE A 1 216 ? -10.552 7.497 -9.284 1.00 96.75 216 ILE A C 1
ATOM 1660 O O . ILE A 1 216 ? -10.668 6.867 -8.239 1.00 96.75 216 ILE A O 1
ATOM 1664 N N . GLU A 1 217 ? -9.882 8.645 -9.355 1.00 95.81 217 GLU A N 1
ATOM 1665 C CA . GLU A 1 217 ? -9.415 9.341 -8.154 1.00 95.81 217 GLU A CA 1
ATOM 1666 C C . GLU A 1 217 ? -10.617 9.938 -7.418 1.00 95.81 217 GLU A C 1
ATOM 1668 O O . GLU A 1 217 ? -11.458 10.603 -8.023 1.00 95.81 217 GLU A O 1
ATOM 1673 N N . VAL A 1 218 ? -10.695 9.675 -6.119 1.00 94.12 218 VAL A N 1
ATOM 1674 C CA . VAL A 1 218 ? -11.811 10.053 -5.250 1.00 94.12 218 VAL A CA 1
ATOM 1675 C C . VAL A 1 218 ? -11.485 11.335 -4.481 1.00 94.12 218 VAL A C 1
ATOM 1677 O O . VAL A 1 218 ? -12.289 12.260 -4.423 1.00 94.12 218 VAL A O 1
ATOM 1680 N N . TRP A 1 219 ? -10.276 11.431 -3.927 1.00 92.50 219 TRP A N 1
ATOM 1681 C CA . TRP A 1 219 ? -9.837 12.589 -3.138 1.00 92.50 219 TRP A CA 1
ATOM 1682 C C . TRP A 1 219 ? -9.205 13.673 -4.014 1.00 92.50 219 TRP A C 1
ATOM 1684 O O . TRP A 1 219 ? -7.997 13.890 -3.958 1.00 92.50 219 TRP A O 1
ATOM 1694 N N . THR A 1 220 ? -10.012 14.352 -4.833 1.00 88.44 220 THR A N 1
ATOM 1695 C CA . THR A 1 220 ? -9.498 15.327 -5.812 1.00 88.44 220 THR A CA 1
ATOM 1696 C C . THR A 1 220 ? -9.457 16.775 -5.320 1.00 88.44 220 THR A C 1
ATOM 1698 O O . THR A 1 220 ? -8.619 17.534 -5.803 1.00 88.44 220 THR A O 1
ATOM 1701 N N . ASP A 1 221 ? -10.340 17.190 -4.400 1.00 81.56 221 ASP A N 1
ATOM 1702 C CA . ASP A 1 221 ? -10.389 18.582 -3.918 1.00 81.56 221 ASP A CA 1
ATOM 1703 C C . ASP A 1 221 ? -11.034 18.743 -2.513 1.00 81.56 221 ASP A C 1
ATOM 1705 O O . ASP A 1 221 ? -12.180 18.330 -2.308 1.00 81.56 221 ASP A O 1
ATOM 1709 N N . PRO A 1 222 ? -10.330 19.347 -1.536 1.00 82.38 222 PRO A N 1
ATOM 1710 C CA . PRO A 1 222 ? -8.873 19.441 -1.504 1.00 82.38 222 PRO A CA 1
ATOM 1711 C C . PRO A 1 222 ? -8.238 18.045 -1.464 1.00 82.38 222 PRO A C 1
ATOM 1713 O O . PRO A 1 222 ? -8.735 17.136 -0.796 1.00 82.38 222 PRO A O 1
ATOM 1716 N N . ARG A 1 223 ? -7.103 17.879 -2.152 1.00 86.38 223 ARG A N 1
ATOM 1717 C CA . ARG A 1 223 ? -6.244 16.703 -1.951 1.00 86.38 223 ARG A CA 1
ATOM 1718 C C . ARG A 1 223 ? -5.681 16.712 -0.531 1.00 86.38 223 ARG A C 1
ATOM 1720 O O . ARG A 1 223 ? -5.407 17.778 0.025 1.00 86.38 223 ARG A O 1
ATOM 1727 N N . TRP A 1 224 ? -5.452 15.532 0.042 1.00 89.88 224 TRP A N 1
ATOM 1728 C CA . TRP A 1 224 ? -4.821 15.431 1.355 1.00 89.88 224 TRP A CA 1
ATOM 1729 C C . TRP A 1 224 ? -3.302 15.553 1.228 1.00 89.88 224 TRP A C 1
ATOM 1731 O O . TRP A 1 224 ? -2.578 14.565 1.095 1.00 89.88 224 TRP A O 1
ATOM 1741 N N . GLU A 1 225 ? -2.828 16.794 1.266 1.00 90.94 225 GLU A N 1
ATOM 1742 C CA . GLU A 1 225 ? -1.408 17.130 1.218 1.00 90.94 225 GLU A CA 1
ATOM 1743 C C . GLU A 1 225 ? -0.908 17.607 2.583 1.00 90.94 225 GLU A C 1
ATOM 1745 O O . GLU A 1 225 ? -1.566 18.398 3.261 1.00 90.94 225 GLU A O 1
ATOM 1750 N N . LEU A 1 226 ? 0.280 17.149 2.976 1.00 89.81 226 LEU A N 1
ATOM 1751 C CA . LEU A 1 226 ? 0.983 17.627 4.161 1.00 89.81 226 LEU A CA 1
ATOM 1752 C C . LEU A 1 226 ? 2.341 18.194 3.744 1.00 89.81 226 LEU A C 1
ATOM 1754 O O . LEU A 1 226 ? 3.242 17.437 3.359 1.00 89.81 226 LEU A O 1
ATOM 1758 N N . PRO A 1 227 ? 2.528 19.518 3.832 1.00 89.12 227 PRO A N 1
ATOM 1759 C CA . PRO A 1 227 ? 3.838 20.099 3.624 1.00 89.12 227 PRO A CA 1
ATOM 1760 C C . PRO A 1 227 ? 4.777 19.693 4.766 1.00 89.12 227 PRO A C 1
ATOM 1762 O O . PRO A 1 227 ? 4.365 19.525 5.910 1.00 89.12 227 PRO A O 1
ATOM 1765 N N . GLN A 1 228 ? 6.064 19.595 4.453 1.00 87.69 228 GLN A N 1
ATOM 1766 C CA . GLN A 1 228 ? 7.149 19.256 5.386 1.00 87.69 228 GLN A CA 1
ATOM 1767 C C . GLN A 1 228 ? 7.068 17.846 6.000 1.00 87.69 228 GLN A C 1
ATOM 1769 O O . GLN A 1 228 ? 7.716 17.584 7.010 1.00 87.69 228 GLN A O 1
ATOM 1774 N N . GLN A 1 229 ? 6.332 16.926 5.372 1.00 88.81 229 GLN A N 1
ATOM 1775 C CA . GLN A 1 229 ? 6.180 15.532 5.800 1.00 88.81 229 GLN A CA 1
ATOM 1776 C C . GLN A 1 229 ? 6.451 14.547 4.658 1.00 88.81 229 GLN A C 1
ATOM 1778 O O . GLN A 1 229 ? 6.467 14.929 3.497 1.00 88.81 229 GLN A O 1
ATOM 1783 N N . ASN A 1 230 ? 6.638 13.268 4.980 1.00 88.62 230 ASN A N 1
ATOM 1784 C CA . ASN A 1 230 ? 6.842 12.184 4.014 1.00 88.62 230 ASN A CA 1
ATOM 1785 C C . ASN A 1 230 ? 5.700 11.166 4.108 1.00 88.62 230 ASN A C 1
ATOM 1787 O O . ASN A 1 230 ? 5.193 10.930 5.200 1.00 88.62 230 ASN A O 1
ATOM 1791 N N . ALA A 1 231 ? 5.303 10.573 2.985 1.00 88.56 231 ALA A N 1
ATOM 1792 C CA . ALA A 1 231 ? 4.234 9.582 2.870 1.00 88.56 231 ALA A CA 1
ATOM 1793 C C . ALA A 1 231 ? 4.815 8.171 2.689 1.00 88.56 231 ALA A C 1
ATOM 1795 O O . ALA A 1 231 ? 4.508 7.474 1.719 1.00 88.56 231 ALA A O 1
ATOM 1796 N N . ASN A 1 232 ? 5.674 7.756 3.621 1.00 86.75 232 ASN A N 1
ATOM 1797 C CA . ASN A 1 232 ? 6.451 6.525 3.488 1.00 86.75 232 ASN A CA 1
ATOM 1798 C C . ASN A 1 232 ? 5.564 5.281 3.348 1.00 86.75 232 ASN A C 1
ATOM 1800 O O . ASN A 1 232 ? 5.780 4.457 2.461 1.00 86.75 232 ASN A O 1
ATOM 1804 N N . SER A 1 233 ? 4.568 5.146 4.222 1.00 92.12 233 SER A N 1
ATOM 1805 C CA . SER A 1 233 ? 3.613 4.045 4.181 1.00 92.12 233 SER A CA 1
ATOM 1806 C C . SER A 1 233 ? 2.228 4.481 4.648 1.00 92.12 233 SER A C 1
ATOM 1808 O O . SER A 1 233 ? 2.079 5.457 5.384 1.00 92.12 233 SER A O 1
ATOM 1810 N N . VAL A 1 234 ? 1.206 3.758 4.196 1.00 95.44 234 VAL A N 1
ATOM 1811 C CA . VAL A 1 234 ? -0.191 3.971 4.579 1.00 95.44 234 VAL A CA 1
ATOM 1812 C C . VAL A 1 234 ? -0.900 2.645 4.722 1.00 95.44 234 VAL A C 1
ATOM 1814 O O . VAL A 1 234 ? -0.656 1.737 3.931 1.00 95.44 234 VAL A O 1
ATOM 1817 N N . GLY A 1 235 ? -1.806 2.570 5.688 1.00 96.31 235 GLY A N 1
ATOM 1818 C CA . GLY A 1 235 ? -2.730 1.463 5.834 1.00 96.31 235 GLY A CA 1
ATOM 1819 C C . GLY A 1 235 ? -4.146 1.947 6.109 1.00 96.31 235 GLY A C 1
ATOM 1820 O O . GLY A 1 235 ? -4.349 3.051 6.610 1.00 96.31 235 GLY A O 1
ATOM 1821 N N . ILE A 1 236 ? -5.133 1.129 5.764 1.00 97.00 236 ILE A N 1
ATOM 1822 C CA . ILE A 1 236 ? -6.549 1.439 5.955 1.00 97.00 236 ILE A CA 1
ATOM 1823 C C . ILE A 1 236 ? -7.362 0.160 6.155 1.00 97.00 236 ILE A C 1
ATOM 1825 O O . ILE A 1 236 ? -7.112 -0.856 5.508 1.00 97.00 236 ILE A O 1
ATOM 1829 N N . VAL A 1 237 ? -8.349 0.219 7.045 1.00 97.25 237 VAL A N 1
ATOM 1830 C CA . VAL A 1 237 ? -9.290 -0.869 7.324 1.00 97.25 237 VAL A CA 1
ATOM 1831 C C . VAL A 1 237 ? -10.663 -0.283 7.640 1.00 97.25 237 VAL A C 1
ATOM 1833 O O . VAL A 1 237 ? -10.771 0.788 8.239 1.00 97.25 237 VAL A O 1
ATOM 1836 N N . ARG A 1 238 ? -11.726 -0.972 7.234 1.00 96.81 238 ARG A N 1
ATOM 1837 C CA . ARG A 1 238 ? -13.101 -0.617 7.588 1.00 96.81 238 ARG A CA 1
ATOM 1838 C C . ARG A 1 238 ? -13.415 -1.133 8.990 1.00 96.81 238 ARG A C 1
ATOM 1840 O O . ARG A 1 238 ? -13.141 -2.286 9.310 1.00 96.81 238 ARG A O 1
ATOM 1847 N N . LEU A 1 239 ? -14.001 -0.300 9.825 1.00 96.69 239 LEU A N 1
ATOM 1848 C CA . LEU A 1 239 ? -14.425 -0.628 11.178 1.00 96.69 239 LEU A CA 1
ATOM 1849 C C . LEU A 1 239 ? -15.892 -1.060 11.193 1.00 96.69 239 LEU A C 1
ATOM 1851 O O . LEU A 1 239 ? -16.686 -0.665 10.335 1.00 96.69 239 LEU A O 1
ATOM 1855 N N . GLU A 1 240 ? -16.274 -1.825 12.211 1.00 94.25 240 GLU A N 1
ATOM 1856 C CA . GLU A 1 240 ? -17.679 -2.026 12.550 1.00 94.25 240 GLU A CA 1
ATOM 1857 C C . GLU A 1 240 ? -18.384 -0.668 12.698 1.00 94.25 240 GLU A C 1
ATOM 1859 O O . GLU A 1 240 ? -17.854 0.289 13.268 1.00 94.25 240 GLU A O 1
ATOM 1864 N N . GLY A 1 241 ? -19.587 -0.566 12.131 1.00 90.94 241 GLY A N 1
ATOM 1865 C CA . GLY A 1 241 ? -20.302 0.708 12.014 1.00 90.94 241 GLY A CA 1
ATOM 1866 C C . GLY A 1 241 ? -19.913 1.548 10.792 1.00 90.94 241 GLY A C 1
ATOM 1867 O O . GLY A 1 241 ? -20.436 2.644 10.640 1.00 90.94 241 GLY A O 1
ATOM 1868 N N . GLY A 1 242 ? -19.040 1.051 9.909 1.00 92.81 242 GLY A N 1
ATOM 1869 C CA . GLY A 1 242 ? -18.828 1.586 8.559 1.00 92.81 242 GLY A CA 1
ATOM 1870 C C . GLY A 1 242 ? -17.720 2.628 8.416 1.00 92.81 242 GLY A C 1
ATOM 1871 O O . GLY A 1 242 ? -17.253 2.824 7.299 1.00 92.81 242 GLY A O 1
ATOM 1872 N N . ARG A 1 243 ? -17.263 3.239 9.516 1.00 93.50 243 ARG A N 1
ATOM 1873 C CA . ARG A 1 243 ? -16.098 4.148 9.544 1.00 93.50 243 ARG A CA 1
ATOM 1874 C C . ARG A 1 243 ? -14.809 3.430 9.146 1.00 93.50 243 ARG A C 1
ATOM 1876 O O . ARG A 1 243 ? -14.779 2.206 9.093 1.00 93.50 243 ARG A O 1
ATOM 1883 N N . TYR A 1 244 ? -13.723 4.167 8.932 1.00 95.31 244 TYR A N 1
ATOM 1884 C CA . TYR A 1 244 ? -12.424 3.569 8.600 1.00 95.31 244 TYR A CA 1
ATOM 1885 C C . TYR A 1 244 ? -11.357 3.989 9.596 1.00 95.31 244 TYR A C 1
ATOM 1887 O O . TYR A 1 244 ? -11.308 5.147 9.996 1.00 95.31 244 TYR A O 1
ATOM 1895 N N . LEU A 1 245 ? -10.476 3.062 9.960 1.00 96.25 245 LEU A N 1
ATOM 1896 C CA . LEU A 1 245 ? -9.207 3.384 10.594 1.00 96.25 245 LEU A CA 1
ATOM 1897 C C . LEU A 1 245 ? -8.154 3.492 9.496 1.00 96.25 245 LEU A C 1
ATOM 1899 O O . LEU A 1 245 ? -7.965 2.555 8.721 1.00 96.25 245 LEU A O 1
ATOM 1903 N N . MET A 1 246 ? -7.458 4.619 9.453 1.00 95.88 246 MET A N 1
ATOM 1904 C CA . MET A 1 246 ? -6.294 4.839 8.605 1.00 95.88 246 MET A CA 1
ATOM 1905 C C . MET A 1 246 ? -5.059 5.013 9.482 1.00 95.88 246 MET A C 1
ATOM 1907 O O . MET A 1 246 ? -5.124 5.658 10.523 1.00 95.88 246 MET A O 1
ATOM 1911 N N . VAL A 1 247 ? -3.931 4.473 9.036 1.00 95.94 247 VAL A N 1
ATOM 1912 C CA . VAL A 1 247 ? -2.603 4.759 9.579 1.00 95.94 247 VAL A CA 1
ATOM 1913 C C . VAL A 1 247 ? -1.739 5.349 8.476 1.00 95.94 247 VAL A C 1
ATOM 1915 O O . VAL A 1 247 ? -1.812 4.922 7.320 1.00 95.94 247 VAL A O 1
ATOM 1918 N N . ARG A 1 248 ? -0.894 6.313 8.822 1.00 93.31 248 ARG A N 1
ATOM 1919 C CA . ARG A 1 248 ? 0.162 6.806 7.936 1.00 93.31 248 ARG A CA 1
ATOM 1920 C C . ARG A 1 248 ? 1.479 6.898 8.683 1.00 93.31 248 ARG A C 1
ATOM 1922 O O . ARG A 1 248 ? 1.500 7.290 9.846 1.00 93.31 248 ARG A O 1
ATOM 1929 N N . ALA A 1 249 ? 2.563 6.559 8.000 1.00 92.19 249 ALA A N 1
ATOM 1930 C CA . ALA A 1 249 ? 3.907 6.679 8.534 1.00 92.19 249 ALA A CA 1
ATOM 1931 C C . ALA A 1 249 ? 4.576 7.945 7.991 1.00 92.19 249 ALA A C 1
ATOM 1933 O O . ALA A 1 249 ? 4.813 8.067 6.787 1.00 92.19 249 ALA A O 1
ATOM 1934 N N . LEU A 1 250 ? 4.882 8.876 8.894 1.00 87.69 250 LEU A N 1
ATOM 1935 C CA . LEU A 1 250 ? 5.489 10.174 8.602 1.00 87.69 250 LEU A CA 1
ATOM 1936 C C . LEU A 1 250 ? 6.940 10.242 9.092 1.00 87.69 250 LEU A C 1
ATOM 1938 O O . LEU A 1 250 ? 7.434 9.340 9.770 1.00 87.69 250 LEU A O 1
ATOM 1942 N N . SER A 1 251 ? 7.630 11.337 8.755 1.00 82.38 251 SER A N 1
ATOM 1943 C CA . SER A 1 251 ? 8.972 11.664 9.267 1.00 82.38 251 SER A CA 1
ATOM 1944 C C . SER A 1 251 ? 9.974 10.507 9.117 1.00 82.38 251 SER A C 1
ATOM 1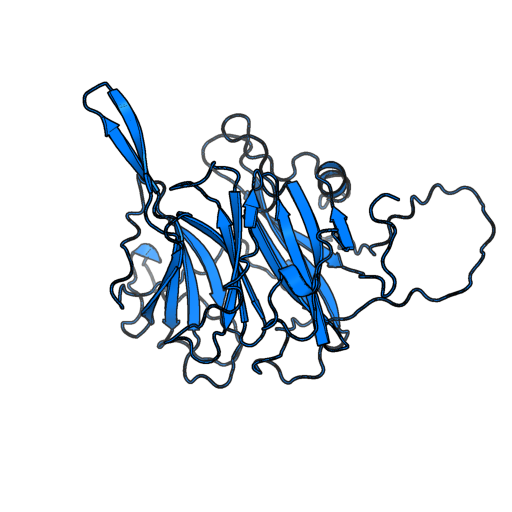946 O O . SER A 1 251 ? 10.517 9.998 10.097 1.00 82.38 251 SER A O 1
ATOM 1948 N N . HIS A 1 252 ? 10.186 10.052 7.880 1.00 81.62 252 HIS A N 1
ATOM 1949 C CA . HIS A 1 252 ? 10.977 8.850 7.573 1.00 81.62 252 HIS A CA 1
ATOM 1950 C C . HIS A 1 252 ? 10.399 7.553 8.170 1.00 81.62 252 HIS A C 1
ATOM 1952 O O . HIS A 1 252 ? 11.143 6.616 8.444 1.00 81.62 252 HIS A O 1
ATOM 1958 N N . ALA A 1 253 ? 9.072 7.499 8.329 1.00 82.25 253 ALA A N 1
ATOM 1959 C CA . ALA A 1 253 ? 8.296 6.399 8.905 1.00 82.25 253 ALA A CA 1
ATOM 1960 C C . ALA A 1 253 ? 8.608 6.051 10.361 1.00 82.25 253 ALA A C 1
ATOM 1962 O O . ALA A 1 253 ? 8.407 4.916 10.799 1.00 82.25 253 ALA A O 1
ATOM 1963 N N . LYS A 1 254 ? 9.109 7.028 11.109 1.00 86.44 254 LYS A N 1
ATOM 1964 C CA . LYS A 1 254 ? 9.406 6.880 12.536 1.00 86.44 254 LYS A CA 1
ATOM 1965 C C . LYS A 1 254 ? 8.247 7.294 13.429 1.00 86.44 254 LYS A C 1
ATOM 1967 O O . LYS A 1 254 ? 8.284 7.010 14.617 1.00 86.44 254 LYS A O 1
ATOM 1972 N N . ASN A 1 255 ? 7.254 7.973 12.863 1.00 90.12 255 ASN A N 1
ATOM 1973 C CA . ASN A 1 255 ? 6.031 8.344 13.555 1.00 90.12 255 ASN A CA 1
ATOM 1974 C C . ASN A 1 255 ? 4.846 7.749 12.799 1.00 90.12 255 ASN A C 1
ATOM 1976 O O . ASN A 1 255 ? 4.771 7.894 11.574 1.00 90.12 255 ASN A O 1
ATOM 1980 N N . LEU A 1 256 ? 3.938 7.099 13.521 1.00 93.31 256 LEU A N 1
ATOM 1981 C CA . LEU A 1 256 ? 2.665 6.637 12.981 1.00 93.31 256 LEU A CA 1
ATOM 1982 C C . LEU A 1 256 ? 1.549 7.525 13.508 1.00 93.31 256 LEU A C 1
ATOM 1984 O O . LEU A 1 256 ? 1.476 7.783 14.705 1.00 93.31 256 LEU A O 1
ATOM 1988 N N . GLU A 1 257 ? 0.671 7.964 12.619 1.00 93.62 257 GLU A N 1
ATOM 1989 C CA . GLU A 1 257 ? -0.535 8.698 12.989 1.00 93.62 257 GLU A CA 1
ATOM 1990 C C . GLU A 1 257 ? -1.761 7.899 12.566 1.00 93.62 257 GLU A C 1
ATOM 1992 O O . GLU A 1 257 ? -1.862 7.469 11.410 1.00 93.62 257 GLU A O 1
ATOM 1997 N N . PHE A 1 258 ? -2.691 7.724 13.501 1.00 94.12 258 PHE A N 1
ATOM 1998 C CA . PHE A 1 258 ? -3.937 7.001 13.285 1.00 94.12 258 PHE A CA 1
ATOM 1999 C C . PHE A 1 258 ? -5.094 7.977 13.134 1.00 94.12 258 PHE A C 1
ATOM 2001 O O . PHE A 1 258 ? -5.166 8.976 13.836 1.00 94.12 258 PHE A O 1
ATOM 2008 N N . TYR A 1 259 ? -6.030 7.683 12.243 1.00 93.25 259 TYR A N 1
ATOM 2009 C CA . TYR A 1 259 ? -7.196 8.516 11.975 1.00 93.25 259 TYR A CA 1
ATOM 2010 C C . TYR A 1 259 ? -8.449 7.661 11.880 1.00 93.25 259 TYR A C 1
ATOM 2012 O O . TYR A 1 259 ? -8.426 6.593 11.271 1.00 93.25 259 TYR A O 1
ATOM 2020 N N . ILE A 1 260 ? -9.556 8.174 12.415 1.00 92.75 260 ILE A N 1
ATOM 2021 C CA . ILE A 1 260 ? -10.888 7.635 12.152 1.00 92.75 260 ILE A CA 1
ATOM 2022 C C . ILE A 1 260 ? -11.536 8.491 11.070 1.00 92.75 260 ILE A C 1
ATOM 2024 O O . ILE A 1 260 ? -11.776 9.678 11.274 1.00 92.75 260 ILE A O 1
ATOM 2028 N N . LEU A 1 261 ? -11.783 7.887 9.913 1.00 91.81 261 LEU A N 1
ATOM 2029 C CA . LEU A 1 261 ? -12.405 8.524 8.756 1.00 91.81 261 LEU A CA 1
ATOM 2030 C C . LEU A 1 261 ? -13.920 8.258 8.735 1.00 91.81 261 LEU A C 1
ATOM 2032 O O . LEU A 1 261 ? -14.411 7.337 9.400 1.00 91.81 261 LEU A O 1
ATOM 2036 N N . SER A 1 262 ? -14.638 9.063 7.945 1.00 90.75 262 SER A N 1
ATOM 2037 C CA . SER A 1 262 ? -16.078 8.917 7.676 1.00 90.75 262 SER A CA 1
ATOM 2038 C C . SER A 1 262 ? -16.423 7.532 7.116 1.00 90.75 262 SER A C 1
ATOM 2040 O O . SER A 1 262 ? -15.565 6.861 6.547 1.00 90.75 262 SER A O 1
ATOM 2042 N N . ASP A 1 263 ? -17.677 7.100 7.250 1.00 90.69 263 ASP A N 1
ATOM 2043 C CA . ASP A 1 263 ? -18.183 5.879 6.606 1.00 90.69 263 ASP A CA 1
ATOM 2044 C C . ASP A 1 263 ? -18.350 6.024 5.082 1.00 90.69 263 ASP A C 1
ATOM 2046 O O . ASP A 1 263 ? -18.443 5.026 4.358 1.00 90.69 263 ASP A O 1
ATOM 2050 N N . ASN A 1 264 ? -18.295 7.263 4.592 1.00 91.00 264 ASN A N 1
ATOM 2051 C CA . ASN A 1 264 ? -18.258 7.616 3.186 1.00 91.00 264 ASN A CA 1
ATOM 2052 C C . ASN A 1 264 ? -16.880 8.171 2.786 1.00 91.00 264 ASN A C 1
ATOM 2054 O O . ASN A 1 264 ? -16.612 9.363 2.912 1.00 91.00 264 ASN A O 1
ATOM 2058 N N . LEU A 1 265 ? -16.006 7.313 2.253 1.00 90.69 265 LEU A N 1
ATOM 2059 C CA . LEU A 1 265 ? -14.686 7.731 1.758 1.00 90.69 265 LEU A CA 1
ATOM 2060 C C . LEU A 1 265 ? -14.735 8.551 0.456 1.00 90.69 265 LEU A C 1
ATOM 2062 O O . LEU A 1 265 ? -13.697 9.066 0.042 1.00 90.69 265 LEU A O 1
ATOM 2066 N N . GLU A 1 266 ? -15.901 8.653 -0.193 1.00 90.12 266 GLU A N 1
ATOM 2067 C CA . GLU A 1 266 ? -16.085 9.485 -1.389 1.00 90.12 266 GLU A CA 1
ATOM 2068 C C . GLU A 1 266 ? -16.245 10.973 -1.060 1.00 90.12 266 GLU A C 1
ATOM 2070 O O . GLU A 1 266 ? -16.104 11.829 -1.934 1.00 90.12 266 GLU A O 1
ATOM 2075 N N . GLU A 1 267 ? -16.483 11.301 0.209 1.00 85.38 267 GLU A N 1
ATOM 2076 C CA . GLU A 1 267 ? -16.376 12.671 0.692 1.00 85.38 267 GLU A CA 1
ATOM 2077 C C . GLU A 1 267 ? -14.915 13.132 0.710 1.00 85.38 267 GLU A C 1
ATOM 2079 O O . GLU A 1 267 ? -13.976 12.352 0.873 1.00 85.38 267 GLU A O 1
ATOM 2084 N N . SER A 1 268 ? -14.714 14.438 0.537 1.00 74.94 268 SER A N 1
ATOM 2085 C CA . SER A 1 268 ? -13.374 15.014 0.572 1.00 74.94 268 SER A CA 1
ATOM 2086 C C . SER A 1 268 ? -12.750 14.834 1.962 1.00 74.94 268 SER A C 1
ATOM 2088 O O . SER A 1 268 ? -13.423 15.132 2.954 1.00 74.94 268 SER A O 1
ATOM 2090 N N . PRO A 1 269 ? -11.472 14.431 2.081 1.00 72.62 269 PRO A N 1
ATOM 2091 C CA . PRO A 1 269 ? -10.836 14.195 3.375 1.00 72.62 269 PRO A CA 1
ATOM 2092 C C . PRO A 1 269 ? -10.875 15.422 4.287 1.00 72.62 269 PRO A C 1
ATOM 2094 O O . PRO A 1 269 ? -11.157 15.301 5.481 1.00 72.62 269 PRO A O 1
ATOM 2097 N N . GLY A 1 270 ? -10.730 16.618 3.709 1.00 68.31 270 GLY A N 1
ATOM 2098 C CA . GLY A 1 270 ? -10.812 17.878 4.449 1.00 68.31 270 GLY A CA 1
ATOM 2099 C C . GLY A 1 270 ? -12.188 18.181 5.057 1.00 68.31 270 GLY A C 1
ATOM 2100 O O . GLY A 1 270 ? -12.298 19.118 5.841 1.00 68.31 270 GLY A O 1
ATOM 2101 N N . SER A 1 271 ? -13.232 17.420 4.712 1.00 62.34 271 SER A N 1
ATOM 2102 C CA . SER A 1 271 ? -14.587 17.612 5.243 1.00 62.34 271 SER A CA 1
ATOM 2103 C C . SER A 1 271 ? -14.866 16.856 6.546 1.00 62.34 271 SER A C 1
ATOM 2105 O O . SER A 1 271 ? -15.803 17.224 7.253 1.00 62.34 271 SER A O 1
ATOM 2107 N N . TYR A 1 272 ? -14.057 15.848 6.898 1.00 64.75 272 TYR A N 1
ATOM 2108 C CA . TYR A 1 272 ? -14.327 14.988 8.059 1.00 64.75 272 TYR A CA 1
ATOM 2109 C C . TYR A 1 272 ? -13.151 14.789 9.023 1.00 64.75 272 TYR A C 1
ATOM 2111 O O . TYR A 1 272 ? -13.371 14.259 10.111 1.00 64.75 272 TYR A O 1
ATOM 2119 N N . HIS A 1 273 ? -11.925 15.216 8.692 1.00 65.75 273 HIS A N 1
ATOM 2120 C CA . HIS A 1 273 ? -10.832 15.244 9.668 1.00 65.75 273 HIS A CA 1
ATOM 2121 C C . HIS A 1 273 ? -10.603 16.670 10.195 1.00 65.75 273 HIS A C 1
ATOM 2123 O O . HIS A 1 273 ? -10.385 17.610 9.435 1.00 65.75 273 HIS A O 1
ATOM 2129 N N . ASP A 1 274 ? -10.554 16.839 11.515 1.00 71.31 274 ASP A N 1
ATOM 2130 C CA . ASP A 1 274 ? -10.116 18.087 12.169 1.00 71.31 274 ASP A CA 1
ATOM 2131 C C . ASP A 1 274 ? -8.590 18.307 12.058 1.00 71.31 274 ASP A C 1
ATOM 2133 O O . ASP A 1 274 ? -8.044 19.275 12.582 1.00 71.31 274 ASP A O 1
ATOM 2137 N N . GLY A 1 275 ? -7.898 17.399 11.359 1.00 77.00 275 GLY A N 1
ATOM 2138 C CA . GLY A 1 275 ? -6.448 17.384 11.199 1.00 77.00 275 GLY A CA 1
ATOM 2139 C C . GLY A 1 275 ? -5.719 16.760 12.386 1.00 77.00 275 GLY A C 1
ATOM 2140 O O . GLY A 1 275 ? -4.522 16.504 12.280 1.00 77.00 275 GLY A O 1
ATOM 2141 N N . ILE A 1 276 ? -6.425 16.452 13.473 1.00 85.88 276 ILE A N 1
ATOM 2142 C CA . ILE A 1 276 ? -5.854 15.897 14.691 1.00 85.88 276 ILE A CA 1
ATOM 2143 C C . ILE A 1 276 ? -5.945 14.365 14.591 1.00 85.88 276 ILE A C 1
ATOM 2145 O O . ILE A 1 276 ? -7.043 13.834 14.396 1.00 85.88 276 ILE A O 1
ATOM 2149 N N . PRO A 1 277 ? -4.835 13.626 14.719 1.00 89.81 277 PRO A N 1
ATOM 2150 C CA . PRO A 1 277 ? -4.882 12.168 14.779 1.00 89.81 277 PRO A CA 1
ATOM 2151 C C . PRO A 1 277 ? -5.658 11.647 15.990 1.00 89.81 277 PRO A C 1
ATOM 2153 O O . PRO A 1 277 ? -5.792 12.306 17.024 1.00 89.81 277 PRO A O 1
ATOM 2156 N N . TRP A 1 278 ? -6.207 10.449 15.842 1.00 90.50 278 TRP A N 1
ATOM 2157 C CA . TRP A 1 278 ? -6.809 9.669 16.916 1.00 90.50 278 TRP A CA 1
ATOM 2158 C C . TRP A 1 278 ? -5.767 9.188 17.923 1.00 90.50 278 TRP A C 1
ATOM 2160 O O . TRP A 1 278 ? -6.059 9.139 19.111 1.00 90.50 278 TRP A O 1
ATOM 2170 N N . ASP A 1 279 ? -4.578 8.838 17.430 1.00 91.56 279 ASP A N 1
ATOM 2171 C CA . ASP A 1 279 ? -3.440 8.379 18.221 1.00 91.56 279 ASP A CA 1
ATOM 2172 C C . ASP A 1 279 ? -2.127 8.640 17.460 1.00 91.56 279 ASP A C 1
ATOM 2174 O O . ASP A 1 279 ? -2.126 8.728 16.221 1.00 91.56 279 ASP A O 1
ATOM 2178 N N . HIS A 1 280 ? -1.021 8.746 18.196 1.00 90.88 280 HIS A N 1
ATOM 2179 C CA . HIS A 1 280 ? 0.334 8.920 17.678 1.00 90.88 280 HIS A CA 1
ATOM 2180 C C . HIS A 1 280 ? 1.265 7.883 18.286 1.00 90.88 280 HIS A C 1
ATOM 2182 O O . HIS A 1 280 ? 1.447 7.866 19.497 1.00 90.88 280 HIS A O 1
ATOM 2188 N N . TRP A 1 281 ? 1.950 7.103 17.451 1.00 90.88 281 TRP A N 1
ATOM 2189 C CA . TRP A 1 281 ? 3.064 6.286 17.933 1.00 90.88 281 TRP A CA 1
ATOM 2190 C C . TRP A 1 281 ? 4.370 6.940 17.539 1.00 90.88 281 TRP A C 1
ATOM 2192 O O . TRP A 1 281 ? 4.700 7.067 16.354 1.00 90.88 281 TRP A O 1
ATOM 2202 N N . HIS A 1 282 ? 5.115 7.362 18.552 1.00 88.88 282 HIS A N 1
ATOM 2203 C CA . HIS A 1 282 ? 6.404 8.006 18.367 1.00 88.88 282 HIS A CA 1
ATOM 2204 C C . HIS A 1 282 ? 7.528 6.986 18.214 1.00 88.88 282 HIS A C 1
ATOM 2206 O O . HIS A 1 282 ? 7.467 5.872 18.729 1.00 88.88 282 HIS A O 1
ATOM 2212 N N . TYR A 1 283 ? 8.623 7.411 17.585 1.00 85.31 283 TYR A N 1
ATOM 2213 C CA . TYR A 1 283 ? 9.827 6.594 17.413 1.00 85.31 283 TYR A CA 1
ATOM 2214 C C . TYR A 1 283 ? 10.291 5.906 18.704 1.00 85.31 283 TYR A C 1
ATOM 2216 O O . TYR A 1 283 ? 10.586 4.714 18.713 1.00 85.31 283 TYR A O 1
ATOM 2224 N N . SER A 1 284 ? 10.332 6.656 19.808 1.00 82.88 284 SER A N 1
ATOM 2225 C CA . SER A 1 284 ? 10.760 6.136 21.108 1.00 82.88 284 SER A CA 1
ATOM 2226 C C . SER A 1 284 ? 9.826 5.056 21.644 1.00 82.88 284 SER A C 1
ATOM 2228 O O . SER A 1 284 ? 10.290 4.103 22.266 1.00 82.88 284 SER A O 1
ATOM 2230 N N . GLU A 1 285 ? 8.523 5.195 21.401 1.00 84.19 285 GLU A N 1
ATOM 2231 C CA . GLU A 1 285 ? 7.529 4.192 21.772 1.00 84.19 285 GLU A CA 1
ATOM 2232 C C . GLU A 1 285 ? 7.737 2.927 20.941 1.00 84.19 285 GLU A C 1
ATOM 2234 O O . GLU A 1 285 ? 8.021 1.876 21.511 1.00 84.19 285 GLU A O 1
ATOM 2239 N N . LEU A 1 286 ? 7.751 3.053 19.608 1.00 82.81 286 LEU A N 1
ATOM 2240 C CA . LEU A 1 286 ? 7.995 1.946 18.677 1.00 82.81 286 LEU A CA 1
ATOM 2241 C C . LEU A 1 286 ? 9.265 1.152 19.033 1.00 82.81 286 LEU A C 1
ATOM 2243 O O . LEU A 1 286 ? 9.217 -0.071 19.157 1.00 82.81 286 LEU A O 1
ATOM 2247 N N . GLN A 1 287 ? 10.386 1.842 19.269 1.00 77.44 287 GLN A N 1
ATOM 2248 C CA . GLN A 1 287 ? 11.673 1.222 19.605 1.00 77.44 287 GLN A CA 1
ATOM 2249 C C . GLN A 1 287 ? 11.664 0.535 20.982 1.00 77.44 287 GLN A C 1
ATOM 2251 O O . GLN A 1 287 ? 12.330 -0.481 21.183 1.00 77.44 287 GLN A O 1
ATOM 2256 N N . SER A 1 288 ? 10.937 1.092 21.955 1.00 73.00 288 SER A N 1
ATOM 2257 C CA . SER A 1 288 ? 10.870 0.546 23.318 1.00 73.00 288 SER A CA 1
ATOM 2258 C C . SER A 1 288 ? 9.904 -0.625 23.465 1.00 73.00 288 SER A C 1
ATOM 2260 O O . SER A 1 288 ? 9.948 -1.330 24.471 1.00 73.00 288 SER A O 1
ATOM 2262 N N . GLU A 1 289 ? 9.053 -0.858 22.471 1.00 76.00 289 GLU A N 1
ATOM 2263 C CA . GLU A 1 289 ? 8.028 -1.894 22.521 1.00 76.00 289 GLU A CA 1
ATOM 2264 C C . GLU A 1 289 ? 8.451 -3.201 21.847 1.00 76.00 289 GLU A C 1
ATOM 2266 O O . GLU A 1 289 ? 7.989 -4.284 22.223 1.00 76.00 289 GLU A O 1
ATOM 2271 N N . LEU A 1 290 ? 9.399 -3.128 20.916 1.00 75.19 290 LEU A N 1
ATOM 2272 C CA . LEU A 1 290 ? 9.875 -4.294 20.189 1.00 75.19 290 LEU A CA 1
ATOM 2273 C C . LEU A 1 290 ? 10.804 -5.148 21.040 1.00 75.19 290 LEU A C 1
ATOM 2275 O O . LEU A 1 290 ? 11.762 -4.665 21.648 1.00 75.19 290 LEU A 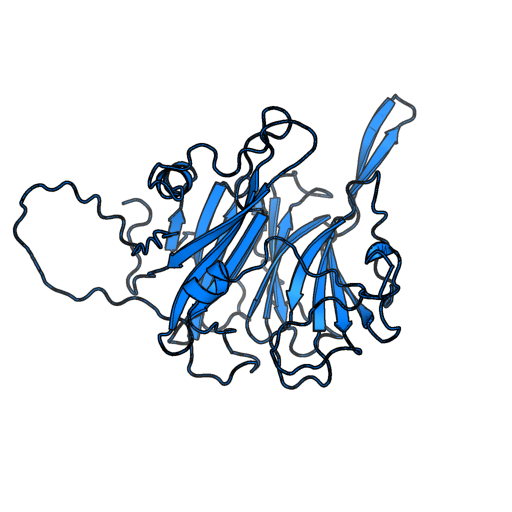O 1
ATOM 2279 N N . ARG A 1 291 ? 10.519 -6.451 21.076 1.00 73.88 291 ARG A N 1
ATOM 2280 C CA . ARG A 1 291 ? 11.322 -7.442 21.791 1.00 73.88 291 ARG A CA 1
ATOM 2281 C C . ARG A 1 291 ? 11.896 -8.471 20.838 1.00 73.88 291 ARG A C 1
ATOM 2283 O O . ARG A 1 291 ? 11.230 -8.950 19.928 1.00 73.88 291 ARG A O 1
ATOM 2290 N N . ARG A 1 292 ? 13.129 -8.867 21.117 1.00 72.38 292 ARG A N 1
ATOM 2291 C CA . ARG A 1 292 ? 13.797 -10.006 20.499 1.00 72.38 292 ARG A CA 1
ATOM 2292 C C . ARG A 1 292 ? 13.232 -11.309 21.054 1.00 72.38 292 ARG A C 1
ATOM 2294 O O . ARG A 1 292 ? 12.572 -11.341 22.093 1.00 72.38 292 ARG A O 1
ATOM 2301 N N . SER A 1 293 ? 13.552 -12.410 20.382 1.00 71.12 293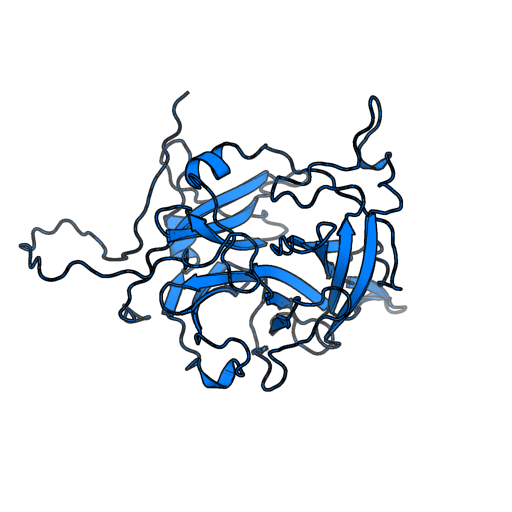 SER A N 1
ATOM 2302 C CA . SER A 1 293 ? 13.150 -13.762 20.794 1.00 71.12 293 SER A CA 1
ATOM 2303 C C . SER A 1 293 ? 13.671 -14.168 22.179 1.00 71.12 293 SER A C 1
ATOM 2305 O O . SER A 1 293 ? 13.082 -15.035 22.822 1.00 71.12 293 SER A O 1
ATOM 2307 N N . ASP A 1 294 ? 14.735 -13.524 22.664 1.00 77.31 294 ASP A N 1
ATOM 2308 C CA . ASP A 1 294 ? 15.278 -13.687 24.018 1.00 77.31 294 ASP A CA 1
ATOM 2309 C C . ASP A 1 294 ? 14.586 -12.801 25.080 1.00 77.31 294 ASP A C 1
ATOM 2311 O O . ASP A 1 294 ? 14.945 -12.846 26.256 1.00 77.31 294 ASP A O 1
ATOM 2315 N N . GLY A 1 295 ? 13.590 -12.001 24.682 1.00 77.88 295 GLY A N 1
ATOM 2316 C CA . GLY A 1 295 ? 12.834 -11.089 25.540 1.00 77.88 295 GLY A CA 1
ATOM 2317 C C . GLY A 1 295 ? 13.485 -9.720 25.769 1.00 77.88 295 GLY A C 1
ATOM 2318 O O . GLY A 1 295 ? 12.850 -8.855 26.386 1.00 77.88 295 GLY A O 1
ATOM 2319 N N . SER A 1 296 ? 14.710 -9.493 25.283 1.00 80.56 296 SER A N 1
ATOM 2320 C CA . SER A 1 296 ? 15.372 -8.182 25.329 1.00 80.56 296 SER A CA 1
ATOM 2321 C C . SER A 1 296 ? 14.736 -7.194 24.347 1.00 80.56 296 SER A C 1
ATOM 2323 O O . SER A 1 296 ? 14.091 -7.606 23.389 1.00 80.56 296 SER A O 1
ATOM 2325 N N . PHE A 1 297 ? 14.882 -5.888 24.582 1.00 79.88 297 PHE A N 1
ATOM 2326 C CA . PHE A 1 297 ? 14.356 -4.873 23.663 1.00 79.88 297 PHE A CA 1
ATOM 2327 C C . PHE A 1 297 ? 15.202 -4.778 22.395 1.00 79.88 297 PHE A C 1
ATOM 2329 O O . PHE A 1 297 ? 16.436 -4.775 22.471 1.00 79.88 297 PHE A O 1
ATOM 2336 N N . ASP A 1 298 ? 14.548 -4.649 21.244 1.00 77.00 298 ASP A N 1
ATOM 2337 C CA . ASP A 1 298 ? 15.224 -4.477 19.967 1.00 77.00 298 ASP A CA 1
ATOM 2338 C C . ASP A 1 298 ? 15.635 -3.019 19.747 1.00 77.00 298 ASP A C 1
ATOM 2340 O O . ASP A 1 298 ? 15.008 -2.250 19.024 1.00 77.00 298 ASP A O 1
ATOM 2344 N N . ARG A 1 299 ? 16.727 -2.630 20.407 1.00 75.75 299 ARG A N 1
ATOM 2345 C CA . ARG A 1 299 ? 17.254 -1.260 20.347 1.00 75.75 299 ARG A CA 1
ATOM 2346 C C . ARG A 1 299 ? 17.798 -0.868 18.975 1.00 75.75 299 ARG A C 1
ATOM 2348 O O . ARG A 1 299 ? 17.970 0.320 18.738 1.00 75.75 299 ARG A O 1
ATOM 2355 N N . ASP A 1 300 ? 18.004 -1.834 18.089 1.00 74.62 300 ASP A N 1
ATOM 2356 C CA . ASP A 1 300 ? 18.560 -1.620 16.750 1.00 74.62 300 ASP A CA 1
ATOM 2357 C C . ASP A 1 300 ? 17.439 -1.574 15.690 1.00 74.62 300 ASP A C 1
ATOM 2359 O O . ASP A 1 300 ? 17.641 -1.916 14.520 1.00 74.62 300 ASP A O 1
ATOM 2363 N N . TRP A 1 301 ? 16.200 -1.280 16.105 1.00 78.56 301 TRP A N 1
ATOM 2364 C CA . TRP A 1 301 ? 15.045 -1.196 15.213 1.00 78.56 301 TRP A CA 1
ATOM 2365 C C . TRP A 1 301 ? 15.293 -0.214 14.065 1.00 78.56 301 TRP A C 1
ATOM 2367 O O . TRP A 1 301 ? 15.723 0.914 14.286 1.00 78.56 301 TRP A O 1
ATOM 2377 N N . ALA A 1 302 ? 15.020 -0.680 12.842 1.00 72.38 302 ALA A N 1
ATOM 2378 C CA . ALA A 1 302 ? 15.140 0.081 11.599 1.00 72.38 302 ALA A CA 1
ATOM 2379 C C . ALA A 1 302 ? 16.487 0.819 11.371 1.00 72.38 302 ALA A C 1
ATOM 2381 O O . ALA A 1 302 ? 16.560 1.763 10.581 1.00 72.38 302 ALA A O 1
ATOM 2382 N N . ASP A 1 303 ? 17.571 0.351 11.997 1.00 76.44 303 ASP A N 1
ATOM 2383 C CA . ASP A 1 303 ? 18.931 0.854 11.776 1.00 76.44 303 ASP A CA 1
ATOM 2384 C C . ASP A 1 303 ? 19.454 0.419 10.387 1.00 76.44 303 ASP A C 1
ATOM 2386 O O . ASP A 1 303 ? 19.699 -0.768 10.128 1.00 76.44 303 ASP A O 1
ATOM 2390 N N . LEU A 1 304 ? 19.620 1.371 9.457 1.00 66.19 304 LEU A N 1
ATOM 2391 C CA . LEU A 1 304 ? 20.233 1.121 8.141 1.00 66.19 304 LEU A CA 1
ATOM 2392 C C . LEU A 1 304 ? 21.738 1.442 8.111 1.00 66.19 304 LEU A C 1
ATOM 2394 O O . LEU A 1 304 ? 22.329 1.556 7.030 1.00 66.19 304 LEU A O 1
ATOM 2398 N N . GLY A 1 305 ? 22.352 1.570 9.285 1.00 61.62 305 GLY A N 1
ATOM 2399 C CA . GLY A 1 305 ? 23.768 1.810 9.487 1.00 61.62 305 GLY A CA 1
ATOM 2400 C C . GLY A 1 305 ? 24.168 3.272 9.295 1.00 61.62 305 GLY A C 1
ATOM 2401 O O . GLY A 1 305 ? 23.415 4.122 8.821 1.00 61.62 305 GLY A O 1
ATOM 2402 N N . SER A 1 306 ? 25.433 3.566 9.597 1.00 55.34 306 SER A N 1
ATOM 2403 C CA . SER A 1 306 ? 26.000 4.926 9.599 1.00 55.34 306 SER A CA 1
ATOM 2404 C C . SER A 1 306 ? 25.959 5.662 8.252 1.00 55.34 306 SER A C 1
ATOM 2406 O O . SER A 1 306 ? 26.107 6.882 8.217 1.00 55.34 306 SER A O 1
ATOM 2408 N N . VAL A 1 307 ? 25.769 4.939 7.143 1.00 55.28 307 VAL A N 1
ATOM 2409 C CA . VAL A 1 307 ? 25.771 5.491 5.777 1.00 55.28 307 VAL A CA 1
ATOM 2410 C C . VAL A 1 307 ? 24.373 5.916 5.321 1.00 55.28 307 VAL A C 1
ATOM 2412 O O . VAL A 1 307 ? 24.246 6.911 4.609 1.00 55.28 307 VAL A O 1
ATOM 2415 N N . PHE A 1 308 ? 23.331 5.181 5.717 1.00 58.09 308 PHE A N 1
ATOM 2416 C CA . PHE A 1 308 ? 21.943 5.461 5.326 1.00 58.09 308 PHE A CA 1
ATOM 2417 C C . PHE A 1 308 ? 21.098 6.032 6.477 1.00 58.09 308 PHE A C 1
ATOM 2419 O O . PHE A 1 308 ? 20.010 6.546 6.220 1.00 58.09 308 PHE A O 1
ATOM 2426 N N . GLY A 1 309 ? 21.628 6.009 7.706 1.00 61.38 309 GLY A N 1
ATOM 2427 C CA . GLY A 1 309 ? 20.969 6.458 8.929 1.00 61.38 309 GLY A CA 1
ATOM 2428 C C . GLY A 1 309 ? 19.874 5.503 9.405 1.00 61.38 309 GLY A C 1
ATOM 2429 O O . GLY A 1 309 ? 19.659 4.434 8.843 1.00 61.38 309 GLY A O 1
ATOM 2430 N N . ASP A 1 310 ? 19.145 5.917 10.432 1.00 60.00 310 ASP A N 1
ATOM 2431 C CA . ASP A 1 310 ? 17.962 5.198 10.903 1.00 60.00 310 ASP A CA 1
ATOM 2432 C C . ASP A 1 310 ? 16.788 5.448 9.941 1.00 60.00 310 ASP A C 1
ATOM 2434 O O . ASP A 1 310 ? 16.410 6.608 9.710 1.00 60.00 310 ASP A O 1
ATOM 2438 N N . ALA A 1 311 ? 16.167 4.383 9.438 1.00 74.00 311 ALA A N 1
ATOM 2439 C CA . ALA A 1 311 ? 14.863 4.446 8.781 1.00 74.00 311 ALA A CA 1
ATOM 2440 C C . ALA A 1 311 ? 13.741 4.138 9.784 1.00 74.00 311 ALA A C 1
ATOM 2442 O O . ALA A 1 311 ? 13.981 3.963 10.973 1.00 74.00 311 ALA A O 1
ATOM 2443 N N . GLY A 1 312 ? 12.501 4.138 9.314 1.00 84.12 312 GLY A N 1
ATOM 2444 C CA . GLY A 1 312 ? 11.367 3.563 10.024 1.00 84.12 312 GLY A CA 1
ATOM 2445 C C . GLY A 1 312 ? 10.704 2.483 9.176 1.00 84.12 312 GLY A C 1
ATOM 2446 O O . GLY A 1 312 ? 11.362 1.826 8.362 1.00 84.12 312 GLY A O 1
ATOM 2447 N N . TYR A 1 313 ? 9.390 2.326 9.311 1.00 89.12 313 TYR A N 1
ATOM 2448 C CA . TYR A 1 313 ? 8.644 1.360 8.507 1.00 89.12 313 TYR A CA 1
ATOM 2449 C C . TYR A 1 313 ? 8.653 1.682 7.006 1.00 89.12 313 TYR A C 1
ATOM 2451 O O . TYR A 1 313 ? 8.380 2.790 6.557 1.00 89.12 313 TYR A O 1
ATOM 2459 N N . GLN A 1 314 ? 8.945 0.677 6.191 1.00 85.62 314 GLN A N 1
ATOM 2460 C CA . GLN A 1 314 ? 8.911 0.778 4.731 1.00 85.62 314 GLN A CA 1
ATOM 2461 C C . GLN A 1 314 ? 7.528 0.445 4.165 1.00 85.62 314 GLN A C 1
ATOM 2463 O O . GLN A 1 314 ? 7.200 0.839 3.050 1.00 85.62 314 GLN A O 1
ATOM 2468 N N . ASN A 1 315 ? 6.712 -0.284 4.928 1.00 90.50 315 ASN A N 1
ATOM 2469 C CA . ASN A 1 315 ? 5.325 -0.573 4.598 1.00 90.50 315 ASN A CA 1
ATOM 2470 C C . ASN A 1 315 ? 4.536 -0.816 5.888 1.00 90.50 315 ASN A C 1
ATOM 2472 O O . ASN A 1 315 ? 5.074 -1.366 6.846 1.00 90.50 315 ASN A O 1
ATOM 2476 N N . THR A 1 316 ? 3.259 -0.449 5.893 1.00 94.00 316 THR A N 1
ATOM 2477 C CA . THR A 1 316 ? 2.323 -0.631 7.009 1.00 94.00 316 THR A CA 1
ATOM 2478 C C . THR A 1 316 ? 0.980 -1.029 6.430 1.00 94.00 316 THR A C 1
ATOM 2480 O O . THR A 1 316 ? 0.493 -0.336 5.545 1.00 94.00 316 THR A O 1
ATOM 2483 N N . ASN A 1 317 ? 0.369 -2.106 6.911 1.00 95.25 317 ASN A N 1
ATOM 2484 C CA . ASN A 1 317 ? -0.977 -2.499 6.502 1.00 95.25 317 ASN A CA 1
ATOM 2485 C C . ASN A 1 317 ? -1.826 -2.781 7.742 1.00 95.25 317 ASN A C 1
ATOM 2487 O O . ASN A 1 317 ? -1.358 -3.414 8.688 1.00 95.25 317 ASN A O 1
ATOM 2491 N N . LEU A 1 318 ? -3.076 -2.332 7.727 1.00 97.38 318 LEU A N 1
ATOM 2492 C CA . LEU A 1 318 ? -4.064 -2.686 8.742 1.00 97.38 318 LEU A CA 1
ATOM 2493 C C . LEU A 1 318 ? -4.835 -3.919 8.272 1.00 97.38 318 LEU A C 1
ATOM 2495 O O . LEU A 1 318 ? -5.376 -3.934 7.170 1.00 97.38 318 LEU A O 1
ATOM 2499 N N . ILE A 1 319 ? -4.868 -4.963 9.087 1.00 95.81 319 ILE A N 1
ATOM 2500 C CA . ILE A 1 319 ? -5.479 -6.252 8.761 1.00 95.81 319 ILE A CA 1
ATOM 2501 C C . ILE A 1 319 ? -6.501 -6.628 9.833 1.00 95.81 319 ILE A C 1
ATOM 2503 O O . ILE A 1 319 ? -6.338 -6.309 11.010 1.00 95.81 319 ILE A O 1
ATOM 2507 N N . THR A 1 320 ? -7.564 -7.309 9.415 1.00 97.12 320 THR A N 1
ATOM 2508 C CA . THR A 1 320 ? -8.624 -7.790 10.308 1.00 97.12 320 THR A CA 1
ATOM 2509 C C . THR A 1 320 ? -8.493 -9.295 10.508 1.00 97.12 320 THR A C 1
ATOM 2511 O O . THR A 1 320 ? -8.338 -10.041 9.540 1.00 97.12 320 THR A O 1
ATOM 2514 N N . GLU A 1 321 ? -8.575 -9.769 11.747 1.00 96.88 321 GLU A N 1
ATOM 2515 C CA . GLU A 1 321 ? -8.652 -11.199 12.031 1.00 96.88 321 GLU A CA 1
ATOM 2516 C C . GLU A 1 321 ? -10.045 -11.738 11.693 1.00 96.88 321 GLU A C 1
ATOM 2518 O O . GLU A 1 321 ? -11.071 -11.181 12.100 1.00 96.88 321 GLU A O 1
ATOM 2523 N N . CYS A 1 322 ? -10.094 -12.842 10.946 1.00 95.19 322 CYS A N 1
ATOM 2524 C CA . CYS A 1 322 ? -11.360 -13.496 10.640 1.00 95.19 322 CYS A CA 1
ATOM 2525 C C . CYS A 1 322 ? -12.039 -14.009 11.925 1.00 95.19 322 CYS A C 1
ATOM 2527 O O . CYS A 1 322 ? -11.402 -14.574 12.810 1.00 95.19 322 CYS A O 1
ATOM 2529 N N . GLY A 1 323 ? -13.362 -13.860 12.008 1.00 94.94 323 GLY A N 1
ATOM 2530 C CA . GLY A 1 323 ? -14.189 -14.381 13.101 1.00 94.94 323 GLY A CA 1
ATOM 2531 C C . GLY A 1 323 ? -14.252 -13.497 14.349 1.00 94.94 323 GLY A C 1
ATOM 2532 O O . GLY A 1 323 ? -15.318 -13.409 14.951 1.00 94.94 323 GLY A O 1
ATOM 2533 N N . THR A 1 324 ? -13.160 -12.823 14.720 1.00 96.12 324 THR A N 1
ATOM 2534 C CA . THR A 1 324 ? -13.104 -11.958 15.916 1.00 96.12 324 THR A CA 1
ATOM 2535 C C . THR A 1 324 ? -13.222 -10.470 15.590 1.00 96.12 324 THR A C 1
ATOM 2537 O O . THR A 1 324 ? -13.648 -9.689 16.441 1.00 96.12 324 THR A O 1
ATOM 2540 N N . GLY A 1 325 ? -12.828 -10.066 14.378 1.00 96.50 325 GLY A N 1
ATOM 2541 C CA . GLY A 1 325 ? -12.749 -8.660 13.990 1.00 96.50 325 GLY A CA 1
ATOM 2542 C C . GLY A 1 325 ? -11.605 -7.923 14.690 1.00 96.50 325 GLY A C 1
ATOM 2543 O O . GLY A 1 325 ? -11.546 -6.696 14.641 1.00 96.50 325 GLY A O 1
ATOM 2544 N N . GLU A 1 326 ? -10.693 -8.626 15.368 1.00 97.50 326 GLU A N 1
ATOM 2545 C CA . GLU A 1 326 ? -9.519 -7.991 15.961 1.00 97.50 326 GLU A CA 1
ATOM 2546 C C . GLU A 1 326 ? -8.671 -7.318 14.878 1.00 97.50 326 GLU A C 1
ATOM 2548 O O . GLU A 1 326 ? -8.510 -7.839 13.773 1.00 97.50 326 GLU A O 1
ATOM 2553 N N . LEU A 1 327 ? -8.156 -6.131 15.184 1.00 97.69 327 LEU A N 1
ATOM 2554 C CA . LEU A 1 327 ? -7.350 -5.354 14.256 1.00 97.69 327 LEU A CA 1
ATOM 2555 C C . LEU A 1 327 ? -5.879 -5.556 14.572 1.00 97.69 327 LEU A C 1
ATOM 2557 O O . LEU A 1 327 ? -5.476 -5.564 15.736 1.00 97.69 327 LEU A O 1
ATOM 2561 N N . TYR A 1 328 ? -5.075 -5.671 13.524 1.00 97.19 328 TYR A N 1
ATOM 2562 C CA . TYR A 1 328 ? -3.630 -5.715 13.640 1.00 97.19 328 TYR A CA 1
ATOM 2563 C C . TYR A 1 328 ? -2.987 -4.768 12.629 1.00 97.19 328 TYR A C 1
ATOM 2565 O O . TYR A 1 328 ? -3.473 -4.595 11.512 1.00 97.19 328 TYR A O 1
ATOM 2573 N N . LEU A 1 329 ? -1.870 -4.172 13.021 1.00 96.06 329 LEU A N 1
ATOM 2574 C CA . LEU A 1 329 ? -0.952 -3.467 12.146 1.00 96.06 329 LEU A CA 1
ATOM 2575 C C . LEU A 1 329 ? 0.208 -4.411 11.849 1.00 96.06 329 LEU A C 1
ATOM 2577 O O . LEU A 1 329 ? 0.927 -4.819 12.760 1.00 96.06 329 LEU A O 1
ATOM 2581 N N . ILE A 1 330 ? 0.39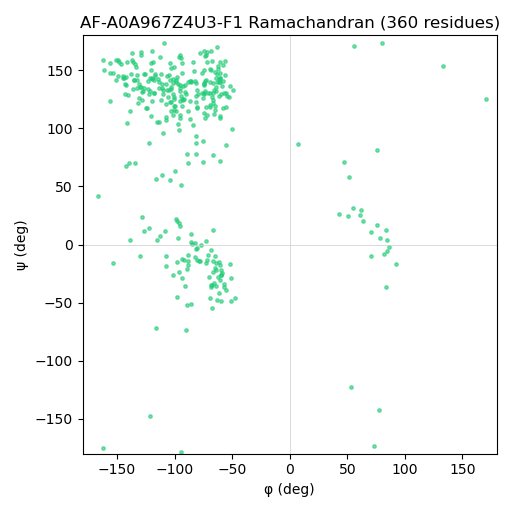9 -4.732 10.575 1.00 94.38 330 ILE A N 1
ATOM 2582 C CA . ILE A 1 330 ? 1.606 -5.398 10.093 1.00 94.38 330 ILE A CA 1
ATOM 2583 C C . ILE A 1 330 ? 2.513 -4.350 9.459 1.00 94.38 330 ILE A C 1
ATOM 2585 O O . ILE A 1 330 ? 2.078 -3.584 8.594 1.00 94.38 330 ILE A O 1
ATOM 2589 N N . ALA A 1 331 ? 3.764 -4.297 9.891 1.00 92.00 331 ALA A N 1
ATOM 2590 C CA . ALA A 1 331 ? 4.693 -3.265 9.469 1.00 92.00 331 ALA A CA 1
ATOM 2591 C C . ALA A 1 331 ? 6.053 -3.881 9.139 1.00 92.00 331 ALA A C 1
ATOM 2593 O O . ALA A 1 331 ? 6.539 -4.741 9.862 1.00 92.00 331 ALA A O 1
ATOM 2594 N N . THR A 1 332 ? 6.655 -3.499 8.015 1.00 89.56 332 THR A N 1
ATOM 2595 C CA . THR A 1 332 ? 7.931 -4.077 7.566 1.00 89.56 332 THR A CA 1
ATOM 2596 C C . THR A 1 332 ? 9.033 -3.044 7.606 1.00 89.56 332 THR A C 1
ATOM 2598 O O . THR A 1 332 ? 8.821 -1.907 7.180 1.00 89.56 332 THR A O 1
ATOM 2601 N N . HIS A 1 333 ? 10.224 -3.441 8.031 1.00 87.50 333 HIS A N 1
ATOM 2602 C CA . HIS A 1 333 ? 11.407 -2.589 7.995 1.00 87.50 333 HIS A CA 1
ATOM 2603 C C . HIS A 1 333 ? 12.642 -3.405 7.608 1.00 87.50 333 HIS A C 1
ATOM 2605 O O . HIS A 1 333 ? 12.681 -4.621 7.780 1.00 87.50 333 HIS A O 1
ATOM 2611 N N . GLY A 1 334 ? 13.660 -2.724 7.090 1.00 83.75 334 GLY A N 1
ATOM 2612 C CA . GLY A 1 334 ? 14.974 -3.321 6.870 1.00 83.75 334 GLY A CA 1
ATOM 2613 C C . GLY A 1 334 ? 15.918 -3.026 8.034 1.00 83.75 334 GLY A C 1
ATOM 2614 O O . GLY A 1 334 ? 15.709 -2.069 8.782 1.00 83.75 334 GLY A O 1
ATOM 2615 N N . ARG A 1 335 ? 16.990 -3.808 8.149 1.00 81.75 335 ARG A N 1
ATOM 2616 C CA . ARG A 1 335 ? 18.191 -3.480 8.928 1.00 81.75 335 ARG A CA 1
ATOM 2617 C C . ARG A 1 335 ? 19.425 -3.699 8.062 1.00 81.75 335 ARG A C 1
ATOM 2619 O O . ARG A 1 335 ? 19.522 -4.712 7.367 1.00 81.75 335 ARG A O 1
ATOM 2626 N N . ARG A 1 336 ? 2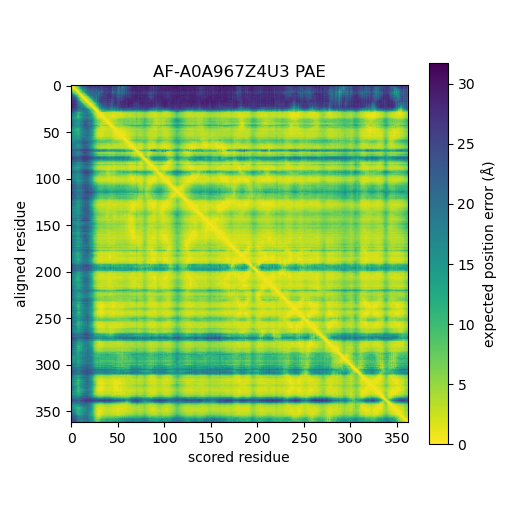0.372 -2.760 8.089 1.00 78.50 336 ARG A N 1
ATOM 2627 C CA . ARG A 1 336 ? 21.627 -2.831 7.314 1.00 78.50 336 ARG A CA 1
ATOM 2628 C C . ARG A 1 336 ? 22.809 -2.335 8.152 1.00 78.50 336 ARG A C 1
ATOM 2630 O O . ARG A 1 336 ? 23.335 -1.264 7.870 1.00 78.50 336 ARG A O 1
ATOM 2637 N N . PRO A 1 337 ? 23.230 -3.095 9.176 1.00 61.94 337 PRO A N 1
ATOM 2638 C CA . PRO A 1 337 ? 24.182 -2.593 10.161 1.00 61.94 337 PRO A CA 1
ATOM 2639 C C . PRO A 1 337 ? 25.598 -2.417 9.578 1.00 61.94 337 PRO A C 1
ATOM 2641 O O . PRO A 1 337 ? 26.323 -1.524 10.005 1.00 61.94 337 PRO A O 1
ATOM 2644 N N . GLU A 1 338 ? 25.984 -3.197 8.557 1.00 59.06 338 GLU A N 1
ATOM 2645 C CA . GLU A 1 338 ? 27.292 -3.111 7.889 1.00 59.06 338 GLU A CA 1
ATOM 2646 C C . GLU A 1 338 ? 27.153 -3.405 6.377 1.00 59.06 338 GLU A C 1
ATOM 2648 O O . GLU A 1 338 ? 26.312 -4.198 5.956 1.00 59.06 338 GLU A O 1
ATOM 2653 N N . SER A 1 339 ? 27.921 -2.717 5.523 1.00 59.78 339 SER A N 1
ATOM 2654 C CA . SER A 1 339 ? 27.701 -2.696 4.066 1.00 59.78 339 SER A CA 1
ATOM 2655 C C . SER A 1 339 ? 27.818 -4.068 3.378 1.00 59.78 339 SER A C 1
ATOM 2657 O O . SER A 1 339 ? 28.771 -4.802 3.621 1.00 59.78 339 SER A O 1
ATOM 2659 N N . PHE A 1 340 ? 26.915 -4.298 2.411 1.00 53.69 340 PHE A N 1
ATOM 2660 C CA . PHE A 1 340 ? 26.631 -5.528 1.643 1.00 53.69 340 PHE A CA 1
ATOM 2661 C C . PHE A 1 340 ? 25.843 -6.602 2.400 1.00 53.69 340 PHE A C 1
ATOM 2663 O O . PHE A 1 340 ? 26.373 -7.614 2.842 1.00 53.69 340 PHE A O 1
ATOM 2670 N N . GLY A 1 341 ? 24.527 -6.406 2.436 1.00 63.19 341 GLY A N 1
ATOM 2671 C CA . GLY A 1 341 ? 23.574 -7.321 3.053 1.00 63.19 341 GLY A CA 1
ATOM 2672 C C . GLY A 1 341 ? 22.604 -6.549 3.934 1.00 63.19 341 GLY A C 1
ATOM 2673 O O . GLY A 1 341 ? 22.902 -5.445 4.380 1.00 63.19 341 GLY A O 1
ATOM 2674 N N . GLY A 1 342 ? 21.412 -7.094 4.116 1.00 75.25 342 GLY A N 1
ATOM 2675 C CA . GLY A 1 342 ? 20.411 -6.550 5.015 1.00 75.25 342 GLY A CA 1
ATOM 2676 C C . GLY A 1 342 ? 19.389 -7.618 5.337 1.00 75.25 342 GLY A C 1
ATOM 2677 O O . GLY A 1 342 ? 19.148 -8.499 4.510 1.00 75.25 342 GLY A O 1
ATOM 2678 N N . ASP A 1 343 ? 18.822 -7.518 6.527 1.00 83.62 343 ASP A N 1
ATOM 2679 C CA . ASP A 1 343 ? 17.714 -8.354 6.958 1.00 83.62 343 ASP A CA 1
ATOM 2680 C C . ASP A 1 343 ? 16.423 -7.545 6.834 1.00 83.62 343 ASP A C 1
ATOM 2682 O O . ASP A 1 343 ? 16.399 -6.353 7.150 1.00 83.62 343 ASP A O 1
ATOM 2686 N N . ASP A 1 344 ? 15.362 -8.193 6.367 1.00 85.00 344 ASP A N 1
ATOM 2687 C CA . ASP A 1 344 ? 14.018 -7.626 6.353 1.00 85.00 344 ASP A CA 1
ATOM 2688 C C . ASP A 1 344 ? 13.214 -8.251 7.494 1.00 85.00 344 ASP A C 1
ATOM 2690 O O . ASP A 1 344 ? 13.212 -9.471 7.687 1.00 85.00 344 ASP A O 1
ATOM 2694 N N . PHE A 1 345 ? 12.516 -7.404 8.236 1.00 86.69 345 PHE A N 1
ATOM 2695 C CA . PHE A 1 345 ? 11.716 -7.772 9.393 1.00 86.69 345 PHE A CA 1
ATOM 2696 C C . PHE A 1 345 ? 10.256 -7.415 9.159 1.00 86.69 345 PHE A C 1
ATOM 2698 O O . PHE A 1 345 ? 9.913 -6.547 8.348 1.00 86.69 345 PHE A O 1
ATOM 2705 N N . VAL A 1 346 ? 9.396 -8.107 9.896 1.00 89.25 346 VAL A N 1
ATOM 2706 C CA . VAL A 1 346 ? 7.974 -7.815 9.968 1.00 89.25 346 VAL A CA 1
ATOM 2707 C C . VAL A 1 346 ? 7.556 -7.784 11.427 1.00 89.25 346 VAL A C 1
ATOM 2709 O O . VAL A 1 346 ? 7.705 -8.770 12.145 1.00 89.25 346 VAL A O 1
ATOM 2712 N N . ASP A 1 347 ? 7.024 -6.643 11.831 1.00 89.56 347 ASP A N 1
ATOM 2713 C CA . ASP A 1 347 ? 6.452 -6.414 13.142 1.00 89.56 347 ASP A CA 1
ATOM 2714 C C . ASP A 1 347 ? 4.933 -6.543 13.046 1.00 89.56 347 ASP A C 1
ATOM 2716 O O . ASP A 1 347 ? 4.306 -6.136 12.060 1.00 89.56 347 ASP A O 1
ATOM 2720 N N . LEU A 1 348 ? 4.340 -7.138 14.077 1.00 91.62 348 LEU A N 1
ATOM 2721 C CA . LEU A 1 348 ? 2.903 -7.321 14.190 1.00 91.62 348 LEU A CA 1
ATOM 2722 C C . LEU A 1 348 ? 2.430 -6.720 15.510 1.00 91.62 348 LEU A C 1
ATOM 2724 O O . LEU A 1 348 ? 2.782 -7.204 16.584 1.00 91.62 348 LEU A O 1
ATOM 2728 N N . TYR A 1 349 ? 1.578 -5.708 15.413 1.00 92.19 349 TYR A N 1
ATOM 2729 C CA . TYR A 1 349 ? 0.930 -5.080 16.554 1.00 92.19 349 TYR A CA 1
ATOM 2730 C C . TYR A 1 349 ? -0.547 -5.415 16.526 1.00 92.19 349 TYR A C 1
ATOM 2732 O O . TYR A 1 349 ? -1.190 -5.279 15.489 1.00 92.19 349 TYR A O 1
ATOM 2740 N N . ARG A 1 350 ? -1.110 -5.800 17.667 1.00 93.69 350 ARG A N 1
ATOM 2741 C CA . ARG A 1 350 ? -2.557 -5.727 17.846 1.00 93.69 350 ARG A CA 1
ATOM 2742 C C . ARG A 1 350 ? -2.934 -4.262 18.051 1.00 93.69 350 ARG A C 1
ATOM 2744 O O . ARG A 1 350 ? -2.250 -3.550 18.779 1.00 93.69 350 ARG A O 1
ATOM 2751 N N . VAL A 1 351 ? -4.013 -3.830 17.410 1.00 94.50 351 VAL A N 1
ATOM 2752 C CA . VAL A 1 351 ? -4.502 -2.453 17.460 1.00 94.50 351 VAL A CA 1
ATOM 2753 C C . VAL A 1 351 ? -5.846 -2.429 18.173 1.00 94.50 351 VAL A C 1
ATOM 2755 O O . VAL A 1 351 ? -6.863 -2.833 17.614 1.00 94.50 351 VAL A O 1
ATOM 2758 N N . ASP A 1 352 ? -5.856 -1.957 19.416 1.00 93.69 352 ASP A N 1
ATOM 2759 C CA . ASP A 1 352 ? -7.089 -1.754 20.175 1.00 93.69 352 ASP A CA 1
ATOM 2760 C C . ASP A 1 352 ? -7.498 -0.279 20.057 1.00 93.69 352 ASP A C 1
ATOM 2762 O O . ASP A 1 352 ? -6.900 0.596 20.675 1.00 93.69 352 ASP A O 1
ATOM 2766 N N . VAL A 1 353 ? -8.503 0.011 19.224 1.00 92.75 353 VAL A N 1
ATOM 2767 C CA . VAL A 1 353 ? -8.955 1.389 18.971 1.00 92.75 353 VAL A CA 1
ATOM 2768 C C . VAL A 1 353 ? -10.141 1.715 19.874 1.00 92.75 353 VAL A C 1
ATOM 2770 O O . VAL A 1 353 ? -11.221 1.168 19.641 1.00 92.75 353 VAL A O 1
ATOM 2773 N N . PRO A 1 354 ? -10.001 2.571 20.896 1.00 92.25 354 PRO A N 1
ATOM 2774 C CA . PRO A 1 354 ? -11.113 2.886 21.786 1.00 92.25 354 PRO A CA 1
ATOM 2775 C C . PRO A 1 354 ? -12.233 3.602 21.019 1.00 92.25 354 PRO A C 1
ATOM 2777 O O . PRO A 1 354 ? -11.976 4.398 20.113 1.00 92.25 354 PRO A O 1
ATOM 2780 N N . VAL A 1 355 ? -13.487 3.303 21.372 1.00 90.31 355 VAL A N 1
ATOM 2781 C CA . VAL A 1 355 ? -14.666 3.939 20.751 1.00 90.31 355 VAL A CA 1
ATOM 2782 C C . VAL A 1 355 ? -14.732 5.431 21.074 1.00 90.31 355 VAL A C 1
ATOM 2784 O O . VAL A 1 355 ? -15.174 6.233 20.248 1.00 90.31 355 VAL A O 1
ATOM 2787 N N . GLU A 1 356 ? -14.262 5.796 22.263 1.00 88.06 356 GLU A N 1
ATOM 2788 C CA . GLU A 1 356 ? -14.068 7.177 22.681 1.00 88.06 356 GLU A CA 1
ATOM 2789 C C . GLU A 1 356 ? -12.655 7.632 22.323 1.00 88.06 356 GLU A C 1
ATOM 2791 O O . GLU A 1 356 ? -11.686 6.890 22.494 1.00 88.06 356 GLU A O 1
ATOM 2796 N N . ARG A 1 357 ? -12.540 8.857 21.806 1.00 83.88 357 ARG A N 1
ATOM 2797 C CA . ARG A 1 357 ? -11.249 9.424 21.424 1.00 83.88 357 ARG A CA 1
ATOM 2798 C C . ARG A 1 357 ? -10.399 9.639 22.683 1.00 83.88 357 ARG A C 1
ATOM 2800 O O . ARG A 1 357 ? -10.849 10.383 23.557 1.00 83.88 357 ARG A O 1
ATOM 2807 N N . PRO A 1 358 ? -9.203 9.035 22.785 1.00 77.69 358 PRO A N 1
ATOM 2808 C CA . PRO A 1 358 ? -8.297 9.326 23.885 1.00 77.69 358 PRO A CA 1
ATOM 2809 C C . PRO A 1 358 ? -7.784 10.768 23.756 1.00 77.69 358 PRO A C 1
ATOM 2811 O O . PRO A 1 358 ? -7.816 11.345 22.668 1.00 77.69 358 PRO A O 1
ATOM 2814 N N . ASP A 1 359 ? -7.325 11.372 24.854 1.00 75.44 359 ASP A N 1
ATOM 2815 C CA . ASP A 1 359 ? -6.588 12.636 24.755 1.00 75.44 359 ASP A CA 1
ATOM 2816 C C . ASP A 1 359 ? -5.276 12.359 24.004 1.00 75.44 359 ASP A C 1
ATOM 2818 O O . ASP A 1 359 ? -4.457 11.595 24.514 1.00 75.44 359 ASP A O 1
ATOM 2822 N N . PRO A 1 360 ? -5.056 12.943 22.810 1.00 61.84 360 PRO A N 1
ATOM 2823 C CA . PRO A 1 360 ? -3.863 12.662 22.013 1.00 61.84 360 PRO A CA 1
ATOM 2824 C C . PRO A 1 360 ? -2.567 13.198 22.647 1.00 61.84 360 PRO A C 1
ATOM 2826 O O . PRO A 1 360 ? -1.495 12.988 22.085 1.00 61.84 360 PRO A O 1
ATOM 2829 N N . ASN A 1 361 ? -2.650 13.927 23.769 1.00 64.25 361 ASN A N 1
ATOM 2830 C CA . ASN A 1 361 ? -1.499 14.453 24.509 1.00 64.25 361 ASN A CA 1
ATOM 2831 C C . ASN A 1 361 ? -1.338 13.852 25.917 1.00 64.25 361 ASN A C 1
ATOM 2833 O O . ASN A 1 361 ? -0.489 14.341 26.670 1.00 64.25 361 ASN A O 1
ATOM 2837 N N . ALA A 1 362 ? -2.174 12.880 26.298 1.00 61.97 362 ALA A N 1
ATOM 2838 C CA . ALA A 1 362 ? -2.011 12.140 27.552 1.00 61.97 362 ALA A CA 1
ATOM 2839 C C . ALA A 1 362 ? -0.846 11.152 27.448 1.00 61.97 362 ALA A C 1
ATOM 2841 O O . ALA A 1 362 ? -0.123 11.012 28.465 1.00 61.97 362 ALA A O 1
#

Nearest PDB structures (foldseek):
  1jva-assembly1_A  TM=3.789E-01  e=4.851E-01  Saccharomyces cerevisiae
  7r5j-assembly1_40  TM=2.526E-01  e=3.191E-01  Homo sapiens
  1jva-assembly2_B  TM=2.914E-01  e=1.381E+00  Saccharomyces cerevisiae
  1um2-assembly2_B  TM=3.232E-01  e=2.588E+00  Saccharomyces cerevisiae
  4jde-assembly1_B  TM=2.270E-01  e=3.734E+00  Caenorhabditis elegans

pLDDT: mean 83.79, std 16.77, range [25.28, 98.06]

Foldseek 3Di:
DDFDDDADDPDPPPPPPDPDDDPPDDDFDFWFFDPPDDWQALAAFPADAPVVVVQVPDDQDDFAADAAEDAPAPDQPDDPAQKDWADKEWRRHLPDQFIKMKIWIFAWGWDQDPVRDIDIDGFFTKIFIWTLPVAGSPSDDRGHQQDDPPDDSVPRHGDNRTYGLHIGGPDGFFGAFHAWYHGRQKIWTWTAGDRNAPSAKIWIWMWGNPPVNDIDTQQVPPTPMDHRKGQQYKAKGAIPVQWMWIWTQIDLSQKIFIATGDSDPSDHRVVGDPVHGLEMDGNVNVQQPDADSVRHGNNQAQAQAPPVGRGHFNYWYWHAHPPPSWIKIKTKHWYHHDPDDIRIDIDIHTDGHGPDRDDRVD

Mean predicted aligned error: 7.94 Å